Protein 8VX7 (pdb70)

Structure (mmCIF, N/CA/C/O backbone):
data_8VX7
#
_entry.id   8VX7
#
_cell.length_a   33.434
_cell.length_b   79.802
_cell.length_c   105.939
_cell.angle_alpha   90.00
_cell.angle_beta   90.00
_cell.angle_gamma   90.00
#
_symmetry.space_group_name_H-M   'P 21 21 21'
#
loop_
_entity.id
_entity.type
_entity.pdbx_description
1 polymer CID7
2 polymer MC1
3 water water
#
loop_
_atom_site.group_PDB
_atom_site.id
_atom_site.type_symbol
_atom_site.label_atom_id
_atom_site.label_alt_id
_atom_site.label_comp_id
_atom_site.label_asym_id
_atom_site.label_entity_id
_atom_site.label_seq_id
_atom_site.pdbx_PDB_ins_code
_atom_site.Cartn_x
_atom_site.Cartn_y
_atom_site.Cartn_z
_atom_site.occupancy
_atom_site.B_iso_or_equiv
_atom_site.auth_seq_id
_atom_site.auth_comp_id
_atom_site.auth_asym_id
_atom_site.auth_atom_id
_atom_site.pdbx_PDB_model_num
ATOM 1 N N . SER A 1 1 ? -1.276 0.766 -6.734 1.00 68.26 0 SER A N 1
ATOM 2 C CA . SER A 1 1 ? -1.977 1.409 -7.840 1.00 71.16 0 SER A CA 1
ATOM 3 C C . SER A 1 1 ? -3.164 0.564 -8.295 1.00 62.18 0 SER A C 1
ATOM 4 O O . SER A 1 1 ? -4.281 1.067 -8.412 1.00 64.15 0 SER A O 1
ATOM 6 N N . MET A 1 2 ? -2.915 -0.722 -8.562 1.00 58.52 1 MET A N 1
ATOM 7 C CA . MET A 1 2 ? -4.015 -1.642 -8.836 1.00 61.34 1 MET A CA 1
ATOM 8 C C . MET A 1 2 ? -4.928 -1.775 -7.624 1.00 67.59 1 MET A C 1
ATOM 9 O O . MET A 1 2 ? -6.138 -1.980 -7.773 1.00 61.95 1 MET A O 1
ATOM 14 N N . LEU A 1 3 ? -4.367 -1.649 -6.421 1.00 76.21 2 LEU A N 1
ATOM 15 C CA . LEU A 1 3 ? -5.172 -1.666 -5.207 1.00 69.06 2 LEU A CA 1
ATOM 16 C C . LEU A 1 3 ? -5.896 -0.341 -4.999 1.00 67.73 2 LEU A C 1
ATOM 17 O O . LEU A 1 3 ? -7.025 -0.321 -4.496 1.00 66.82 2 LEU A O 1
ATOM 22 N N . GLU A 1 4 ? -5.261 0.773 -5.374 1.00 63.07 3 GLU A N 1
ATOM 23 C CA . GLU A 1 4 ? -5.912 2.072 -5.248 1.00 64.07 3 GLU A CA 1
ATOM 24 C C . GLU A 1 4 ? -7.135 2.160 -6.151 1.00 59.31 3 GLU A C 1
ATOM 25 O O . GLU A 1 4 ? -8.140 2.786 -5.793 1.00 57.74 3 GLU A O 1
ATOM 27 N N . GLU A 1 5 ? -7.070 1.533 -7.327 1.00 58.85 4 GLU A N 1
ATOM 28 C CA . GLU A 1 5 ? -8.220 1.530 -8.225 1.00 62.22 4 GLU A CA 1
ATOM 29 C C . GLU A 1 5 ? -9.320 0.612 -7.707 1.00 56.67 4 GLU A C 1
ATOM 30 O O . GLU A 1 5 ? -10.509 0.933 -7.824 1.00 52.29 4 GLU A O 1
ATOM 36 N N . ILE A 1 6 ? -8.945 -0.537 -7.140 1.00 55.25 5 ILE A N 1
ATOM 37 C CA . ILE A 1 6 ? -9.932 -1.418 -6.523 1.00 53.40 5 ILE A CA 1
ATOM 38 C C . ILE A 1 6 ? -10.644 -0.697 -5.386 1.00 58.15 5 ILE A C 1
ATOM 39 O O . ILE A 1 6 ? -11.870 -0.789 -5.242 1.00 57.96 5 ILE A O 1
ATOM 44 N N . GLU A 1 7 ? -9.890 0.044 -4.568 1.00 58.48 6 GLU A N 1
ATOM 45 C CA . GLU A 1 7 ? -10.508 0.856 -3.527 1.00 55.11 6 GLU A CA 1
ATOM 46 C C . GLU A 1 7 ? -11.429 1.915 -4.119 1.00 55.06 6 GLU A C 1
ATOM 47 O O . GLU A 1 7 ? -12.460 2.243 -3.522 1.00 56.99 6 GLU A O 1
ATOM 49 N N . ARG A 1 8 ? -11.081 2.453 -5.290 1.00 55.16 7 ARG A N 1
ATOM 50 C CA . ARG A 1 8 ? -11.956 3.418 -5.948 1.00 56.89 7 ARG A CA 1
ATOM 51 C C . ARG A 1 8 ? -13.272 2.782 -6.376 1.00 57.57 7 ARG A C 1
ATOM 52 O O . ARG A 1 8 ? -14.281 3.482 -6.513 1.00 59.92 7 ARG A O 1
ATOM 54 N N . LEU A 1 9 ? -13.283 1.465 -6.589 1.00 56.71 8 LEU A N 1
ATOM 55 C CA . LEU A 1 9 ? -14.517 0.778 -6.956 1.00 59.08 8 LEU A CA 1
ATOM 56 C C . LEU A 1 9 ? -15.348 0.426 -5.728 1.00 64.96 8 LEU A C 1
ATOM 57 O O . LEU A 1 9 ? -16.582 0.487 -5.771 1.00 66.26 8 LEU A O 1
ATOM 62 N N . VAL A 1 10 ? -14.691 0.053 -4.629 1.00 65.40 9 VAL A N 1
ATOM 63 C CA . VAL A 1 10 ? -15.414 -0.279 -3.406 1.00 61.77 9 VAL A CA 1
ATOM 64 C C . VAL A 1 10 ? -16.064 0.964 -2.814 1.00 63.56 9 VAL A C 1
ATOM 65 O O . VAL A 1 10 ? -17.213 0.923 -2.356 1.00 67.74 9 VAL A O 1
ATOM 69 N N . LEU A 1 11 ? -15.345 2.087 -2.815 1.00 60.99 10 LEU A N 1
ATOM 70 C CA . LEU A 1 11 ? -15.886 3.312 -2.238 1.00 62.75 10 LEU A CA 1
ATOM 71 C C . LEU A 1 11 ? -17.086 3.815 -3.030 1.00 63.28 10 LEU A C 1
ATOM 72 O O . LEU A 1 11 ? -18.105 4.198 -2.445 1.00 62.55 10 LEU A O 1
ATOM 77 N N . SER A 1 12 ? -16.986 3.819 -4.361 1.00 66.88 11 SER A N 1
ATOM 78 C CA . SER A 1 12 ? -18.110 4.254 -5.181 1.00 71.20 11 SER A CA 1
ATOM 79 C C . SER A 1 12 ? -19.236 3.228 -5.181 1.00 77.45 11 SER A C 1
ATOM 80 O O . SER A 1 12 ? -20.411 3.600 -5.287 1.00 76.08 11 SER A O 1
ATOM 83 N N . GLY A 1 13 ? -18.903 1.942 -5.064 1.00 98.45 12 GLY A N 1
ATOM 84 C CA . GLY A 1 13 ? -19.937 0.920 -5.055 1.00 98.35 12 GLY A CA 1
ATOM 85 C C . GLY A 1 13 ? -20.752 0.925 -3.777 1.00 97.95 12 GLY A C 1
ATOM 86 O O . GLY A 1 13 ? -21.973 0.743 -3.807 1.00 98.81 12 GLY A O 1
ATOM 87 N N . LEU A 1 14 ? -20.092 1.131 -2.637 1.00 74.98 13 LEU A N 1
ATOM 88 C CA . LEU A 1 14 ? -20.782 1.207 -1.357 1.00 74.17 13 LEU A CA 1
ATOM 89 C C . LEU A 1 14 ? -21.531 2.519 -1.162 1.00 76.57 13 LEU A C 1
ATOM 90 O O . LEU A 1 14 ? -22.298 2.638 -0.201 1.00 78.76 13 LEU A O 1
ATOM 92 N N . LEU A 1 15 ? -21.332 3.497 -2.044 1.00 76.28 14 LEU A N 1
ATOM 93 C CA . LEU A 1 15 ? -21.998 4.791 -1.928 1.00 78.55 14 LEU A CA 1
ATOM 94 C C . LEU A 1 15 ? -23.312 4.806 -2.707 1.00 81.08 14 LEU A C 1
ATOM 95 O O . LEU A 1 15 ? -24.376 5.071 -2.140 1.00 79.74 14 LEU A O 1
ATOM 100 N N . THR A 1 16 ? -23.250 4.520 -4.006 1.00 88.73 15 THR A N 1
ATOM 101 C CA . THR A 1 16 ? -24.434 4.552 -4.855 1.00 89.98 15 THR A CA 1
ATOM 102 C C . THR A 1 16 ? -25.297 3.302 -4.727 1.00 88.89 15 THR A C 1
ATOM 103 O O . THR A 1 16 ? -26.318 3.204 -5.415 1.00 93.81 15 THR A O 1
ATOM 107 N N . GLY A 1 17 ? -24.923 2.357 -3.867 1.00 82.91 16 GLY A N 1
ATOM 108 C CA . GLY A 1 17 ? -25.674 1.124 -3.755 1.00 81.58 16 GLY A CA 1
ATOM 109 C C . GLY A 1 17 ? -25.612 0.243 -4.979 1.00 84.89 16 GLY A C 1
ATOM 110 O O . GLY A 1 17 ? -26.483 -0.612 -5.162 1.00 83.13 16 GLY A O 1
ATOM 111 N N . ASP A 1 18 ? -24.604 0.428 -5.828 1.00 88.84 17 ASP A N 1
ATOM 112 C CA . ASP A 1 18 ? -24.463 -0.343 -7.061 1.00 81.67 17 ASP A CA 1
ATOM 113 C C . ASP A 1 18 ? -24.011 -1.755 -6.715 1.00 77.41 17 ASP A C 1
ATOM 114 O O . ASP A 1 18 ? -22.840 -1.990 -6.413 1.00 76.49 17 ASP A O 1
ATOM 119 N N . LYS A 1 19 ? -24.947 -2.706 -6.762 1.00 81.43 18 LYS A N 1
ATOM 120 C CA . LYS A 1 19 ? -24.612 -4.097 -6.479 1.00 80.69 18 LYS A CA 1
ATOM 121 C C . LYS A 1 19 ? -23.656 -4.683 -7.509 1.00 83.48 18 LYS A C 1
ATOM 122 O O . LYS A 1 19 ? -22.938 -5.638 -7.197 1.00 80.62 18 LYS A O 1
ATOM 124 N N . GLU A 1 20 ? -23.630 -4.135 -8.726 1.00 104.98 19 GLU A N 1
ATOM 125 C CA . GLU A 1 20 ? -22.698 -4.617 -9.738 1.00 103.96 19 GLU A CA 1
ATOM 126 C C . GLU A 1 20 ? -21.277 -4.132 -9.482 1.00 103.00 19 GLU A C 1
ATOM 127 O O . G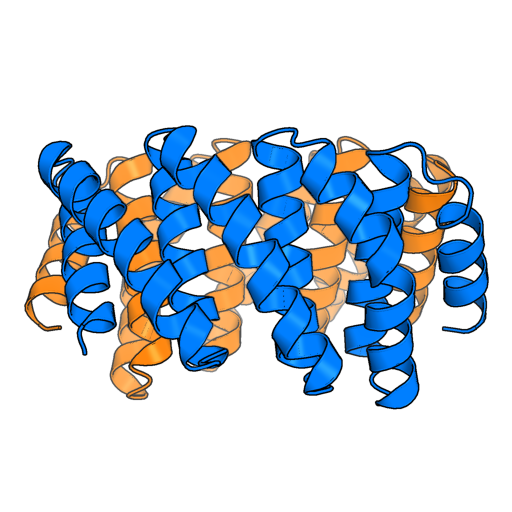LU A 1 20 ? -20.319 -4.853 -9.782 1.00 102.72 19 GLU A O 1
ATOM 129 N N . LEU A 1 21 ? -21.120 -2.924 -8.933 1.00 90.70 20 LEU A N 1
ATOM 130 C CA . LEU A 1 21 ? -19.784 -2.418 -8.632 1.00 85.26 20 LEU A CA 1
ATOM 131 C C . LEU A 1 21 ? -19.112 -3.245 -7.543 1.00 82.12 20 LEU A C 1
ATOM 132 O O . LEU A 1 21 ? -17.904 -3.503 -7.608 1.00 80.43 20 LEU A O 1
ATOM 137 N N . LEU A 1 22 ? -19.877 -3.668 -6.534 1.00 75.30 21 LEU A N 1
ATOM 138 C CA . LEU A 1 22 ? -19.308 -4.485 -5.469 1.00 69.62 21 LEU A CA 1
ATOM 139 C C . LEU A 1 22 ? -19.004 -5.898 -5.947 1.00 67.31 21 LEU A C 1
ATOM 140 O O . LEU A 1 22 ? -18.063 -6.528 -5.452 1.00 62.40 21 LEU A O 1
ATOM 145 N N . LYS A 1 23 ? -19.787 -6.413 -6.897 1.00 66.12 22 LYS A N 1
ATOM 146 C CA . LYS A 1 23 ? -19.502 -7.734 -7.446 1.00 63.56 22 LYS A CA 1
ATOM 147 C C . LYS A 1 23 ? -18.210 -7.725 -8.253 1.00 64.08 22 LYS A C 1
ATOM 148 O O . LYS A 1 23 ? -17.417 -8.671 -8.179 1.00 64.40 22 LYS A O 1
ATOM 150 N N . LYS A 1 24 ? -17.978 -6.660 -9.024 1.00 61.78 23 LYS A N 1
ATOM 151 C CA . LYS A 1 24 ? -16.745 -6.565 -9.798 1.00 64.56 23 LYS A CA 1
ATOM 152 C C . LYS A 1 24 ? -15.550 -6.274 -8.899 1.00 57.84 23 LYS A C 1
ATOM 153 O O . LYS A 1 24 ? -14.461 -6.821 -9.108 1.00 50.52 23 LYS A O 1
ATOM 155 N N . ALA A 1 25 ? -15.734 -5.418 -7.891 1.00 57.90 24 ALA A N 1
ATOM 156 C CA . ALA A 1 25 ? -14.635 -5.092 -6.990 1.00 54.89 24 ALA A CA 1
ATOM 157 C C . ALA A 1 25 ? -14.216 -6.302 -6.164 1.00 57.38 24 ALA A C 1
ATOM 158 O O . ALA A 1 25 ? -13.018 -6.536 -5.963 1.00 55.82 24 ALA A O 1
ATOM 160 N N . SER A 1 26 ? -15.185 -7.083 -5.682 1.00 57.22 25 SER A N 1
ATOM 161 C CA . SER A 1 26 ? -14.858 -8.260 -4.882 1.00 55.19 25 SER A CA 1
ATOM 162 C C . SER A 1 26 ? -14.151 -9.319 -5.719 1.00 54.35 25 SER A C 1
ATOM 163 O O . SER A 1 26 ? -13.241 -9.999 -5.230 1.00 52.88 25 SER A O 1
ATOM 165 N N . GLU A 1 27 ? -14.557 -9.477 -6.982 1.00 58.78 26 GLU A N 1
ATOM 166 C CA . GLU A 1 27 ? -13.888 -10.434 -7.857 1.00 57.83 26 GLU A CA 1
ATOM 167 C C . GLU A 1 27 ? -12.454 -10.006 -8.146 1.00 54.04 26 GLU A C 1
ATOM 168 O O . GLU A 1 27 ? -11.535 -10.833 -8.118 1.00 56.37 26 GLU A O 1
ATOM 170 N N . LEU A 1 28 ? -12.242 -8.717 -8.422 1.00 49.84 27 LEU A N 1
ATOM 171 C CA . LEU A 1 28 ? -10.887 -8.222 -8.643 1.00 54.47 27 LEU A CA 1
ATOM 172 C C . LEU A 1 28 ? -10.068 -8.267 -7.359 1.00 60.17 27 LEU A C 1
ATOM 173 O O . LEU A 1 28 ? -8.866 -8.553 -7.393 1.00 58.35 27 LEU A O 1
ATOM 175 N N . LEU A 1 29 ? -10.703 -7.988 -6.217 1.00 59.30 28 LEU A N 1
ATOM 176 C CA . LEU A 1 29 ? -9.991 -8.036 -4.945 1.00 52.08 28 LEU A CA 1
ATOM 177 C C . LEU A 1 29 ? -9.609 -9.461 -4.568 1.00 52.82 28 LEU A C 1
ATOM 178 O O . LEU A 1 29 ? -8.562 -9.675 -3.945 1.00 53.44 28 LEU A O 1
ATOM 183 N N . LYS A 1 30 ? -10.439 -10.442 -4.927 1.00 51.60 29 LYS A N 1
ATOM 184 C CA . LYS A 1 30 ? -10.082 -11.834 -4.674 1.00 57.49 29 LYS A CA 1
ATOM 185 C C . LYS A 1 30 ? -8.885 -12.254 -5.517 1.00 63.88 29 LYS A C 1
ATOM 186 O O . LYS A 1 30 ? -8.018 -13.000 -5.048 1.00 68.00 29 LYS A O 1
ATOM 188 N N . GLU A 1 31 ? -8.818 -11.781 -6.764 1.00 63.22 30 GLU A N 1
ATOM 189 C CA . GLU A 1 31 ? -7.678 -12.106 -7.615 1.00 68.33 30 GLU A CA 1
ATOM 190 C C . GLU A 1 31 ? -6.440 -11.322 -7.198 1.00 66.78 30 GLU A C 1
ATOM 191 O O . GLU A 1 31 ? -5.327 -11.861 -7.198 1.00 74.09 30 GLU A O 1
ATOM 193 N N . GLU A 1 32 ? -6.615 -10.048 -6.837 1.00 57.58 31 GLU A N 1
ATOM 194 C CA . GLU A 1 32 ? -5.479 -9.231 -6.425 1.00 62.31 31 GLU A CA 1
ATOM 195 C C . GLU A 1 32 ? -4.852 -9.754 -5.139 1.00 64.89 31 GLU A C 1
ATOM 196 O O . GLU A 1 32 ? -3.642 -9.606 -4.932 1.00 65.89 31 GLU A O 1
ATOM 202 N N . MET A 1 33 ? -5.650 -10.385 -4.276 1.00 67.87 32 MET A N 1
ATOM 203 C CA . MET A 1 33 ? -5.113 -10.938 -3.038 1.00 60.32 32 MET A CA 1
ATOM 204 C C . MET A 1 33 ? -4.111 -12.050 -3.318 1.00 62.25 32 MET A C 1
ATOM 205 O O . MET A 1 33 ? -3.064 -12.132 -2.665 1.00 66.00 32 MET A O 1
ATOM 210 N N . GLU A 1 34 ? -4.415 -12.921 -4.283 1.00 64.38 33 GLU A N 1
ATOM 211 C CA . GLU A 1 34 ? -3.482 -13.980 -4.644 1.00 66.41 33 GLU A CA 1
ATOM 212 C C . GLU A 1 34 ? -2.228 -13.436 -5.315 1.00 71.68 33 GLU A C 1
ATOM 213 O O . GLU A 1 34 ? -1.216 -14.143 -5.380 1.00 73.86 33 GLU A O 1
ATOM 215 N N . LYS A 1 35 ? -2.270 -12.198 -5.811 1.00 67.47 34 LYS A N 1
ATOM 216 C CA . LYS A 1 35 ? -1.093 -11.595 -6.427 1.00 72.29 34 LYS A CA 1
ATOM 217 C C . LYS A 1 35 ? -0.090 -11.144 -5.372 1.00 72.39 34 LYS A C 1
ATOM 218 O O . LYS A 1 35 ? 1.066 -11.581 -5.372 1.00 74.43 34 LYS A O 1
ATOM 220 N N . LEU A 1 36 ? -0.517 -10.270 -4.456 1.00 68.04 35 LEU A N 1
ATOM 221 C CA . LEU A 1 36 ? 0.382 -9.784 -3.416 1.00 73.80 35 LEU A CA 1
ATOM 222 C C . LEU A 1 36 ? 0.795 -10.871 -2.434 1.00 78.44 35 LEU A C 1
ATOM 223 O O . LEU A 1 36 ? 1.707 -10.640 -1.632 1.00 72.83 35 LEU A O 1
ATOM 228 N N . LEU A 1 37 ? 0.146 -12.036 -2.466 1.00 93.34 36 LEU A N 1
ATOM 229 C CA . LEU A 1 37 ? 0.576 -13.137 -1.613 1.00 94.96 36 LEU A CA 1
ATOM 230 C C . LEU A 1 37 ? 1.913 -13.700 -2.078 1.00 95.08 36 LEU A C 1
ATOM 231 O O . LEU A 1 37 ? 2.758 -14.070 -1.255 1.00 94.15 36 LEU A O 1
ATOM 233 N N . GLU A 1 38 ? 2.126 -13.766 -3.393 1.00 79.57 37 GLU A N 1
ATOM 234 C CA . GLU A 1 38 ? 3.390 -14.254 -3.927 1.00 76.45 37 GLU A CA 1
ATOM 235 C C . GLU A 1 38 ? 4.500 -13.216 -3.845 1.00 75.00 37 GLU A C 1
ATOM 236 O O . GLU A 1 38 ? 5.677 -13.580 -3.949 1.00 80.20 37 GLU A O 1
ATOM 238 N N . GLU A 1 39 ? 4.158 -11.941 -3.667 1.00 68.99 38 GLU A N 1
ATOM 239 C CA . GLU A 1 39 ? 5.152 -10.884 -3.534 1.00 69.26 38 GLU A CA 1
ATOM 240 C C . GLU A 1 39 ? 5.528 -10.596 -2.087 1.00 68.78 38 GLU A C 1
ATOM 241 O O . GLU A 1 39 ? 6.532 -9.915 -1.850 1.00 68.02 38 GLU A O 1
ATOM 247 N N . GLY A 1 40 ? 4.755 -11.086 -1.122 1.00 72.90 39 GLY A N 1
ATOM 248 C CA . GLY A 1 40 ? 5.054 -10.818 0.269 1.00 67.49 39 GLY A CA 1
ATOM 249 C C . GLY A 1 40 ? 4.777 -9.402 0.715 1.00 65.88 39 GLY A C 1
ATOM 250 O O . GLY A 1 40 ? 5.379 -8.941 1.689 1.00 58.57 39 GLY A O 1
ATOM 251 N N . ASP A 1 41 ? 3.884 -8.695 0.026 1.00 64.41 40 ASP A N 1
ATOM 252 C CA . ASP A 1 41 ? 3.542 -7.319 0.378 1.00 63.18 40 ASP A CA 1
ATOM 253 C C . ASP A 1 41 ? 2.572 -7.353 1.551 1.00 61.89 40 ASP A C 1
ATOM 254 O O . ASP A 1 41 ? 1.373 -7.583 1.378 1.00 60.16 40 ASP A O 1
ATOM 259 N N . LEU A 1 42 ? 3.093 -7.120 2.755 1.00 63.10 41 LEU A N 1
ATOM 260 C CA . LEU A 1 42 ? 2.260 -7.178 3.950 1.00 59.44 41 LEU A CA 1
ATOM 261 C C . LEU A 1 42 ? 1.459 -5.897 4.144 1.00 62.43 41 LEU A C 1
ATOM 262 O O . LEU A 1 42 ? 0.296 -5.949 4.557 1.00 63.20 41 LEU A O 1
ATOM 267 N N . ASP A 1 43 ? 2.062 -4.743 3.850 1.00 64.58 42 ASP A N 1
ATOM 268 C CA . ASP A 1 43 ? 1.391 -3.470 4.095 1.00 65.49 42 ASP A CA 1
ATOM 269 C C . ASP A 1 43 ? 0.164 -3.310 3.205 1.00 69.38 42 ASP A C 1
ATOM 270 O O . ASP A 1 43 ? -0.906 -2.902 3.673 1.00 69.44 42 ASP A O 1
ATOM 275 N N . ALA A 1 44 ? 0.299 -3.625 1.915 1.00 68.96 43 ALA A N 1
ATOM 276 C CA . ALA A 1 44 ? -0.840 -3.512 1.011 1.00 63.61 43 ALA A CA 1
ATOM 277 C C . ALA A 1 44 ? -1.857 -4.620 1.250 1.00 59.86 43 ALA A C 1
ATOM 278 O O . ALA A 1 44 ? -3.046 -4.440 0.963 1.00 61.89 43 ALA A O 1
ATOM 280 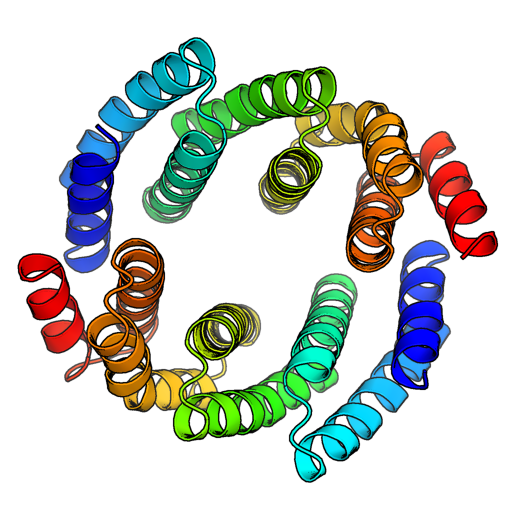N N . LEU A 1 45 ? -1.415 -5.766 1.771 1.00 53.81 44 LEU A N 1
ATOM 281 C CA . LEU A 1 45 ? -2.353 -6.834 2.097 1.00 49.75 44 LEU A CA 1
ATOM 282 C C . LEU A 1 45 ?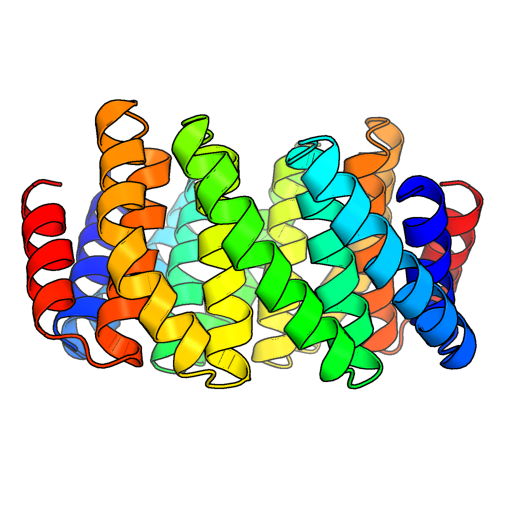 -3.224 -6.465 3.290 1.00 54.27 44 LEU A C 1
ATOM 283 O O . LEU A 1 45 ? -4.343 -6.975 3.419 1.00 51.03 44 LEU A O 1
ATOM 288 N N . LYS A 1 46 ? -2.732 -5.589 4.171 1.00 54.41 45 LYS A N 1
ATOM 289 C CA . LYS A 1 46 ? -3.557 -5.113 5.276 1.00 51.46 45 LYS A CA 1
ATOM 290 C C . LYS A 1 46 ? -4.696 -4.231 4.783 1.00 47.46 45 LYS A C 1
ATOM 291 O O . LYS A 1 46 ? -5.777 -4.223 5.383 1.00 41.89 45 LYS A O 1
ATOM 294 N N . LYS A 1 47 ? -4.477 -3.485 3.698 1.00 45.87 46 LYS A N 1
ATOM 295 C CA . LYS A 1 47 ? -5.542 -2.668 3.129 1.00 52.00 46 LYS A CA 1
ATOM 296 C C . LYS A 1 47 ? -6.508 -3.508 2.301 1.00 49.80 46 LYS A C 1
ATOM 297 O O . LYS A 1 47 ? -7.722 -3.279 2.339 1.00 49.41 46 LYS A O 1
ATOM 303 N N . ALA A 1 48 ? -5.988 -4.485 1.553 1.00 42.61 47 ALA A N 1
ATOM 304 C CA . ALA A 1 48 ? -6.849 -5.343 0.746 1.00 38.74 47 ALA A CA 1
ATOM 305 C C . ALA A 1 48 ? -7.805 -6.142 1.623 1.00 41.18 47 ALA A C 1
ATOM 306 O O . ALA A 1 48 ? -9.010 -6.203 1.354 1.00 40.86 47 ALA A O 1
ATOM 308 N N . LEU A 1 49 ? -7.282 -6.767 2.681 1.00 41.64 48 LEU A N 1
ATOM 309 C CA . LEU A 1 49 ? -8.142 -7.521 3.586 1.00 39.52 48 LEU A CA 1
ATOM 310 C C . LEU A 1 49 ? -9.106 -6.607 4.330 1.00 39.60 48 LEU A C 1
ATOM 311 O O . LEU A 1 49 ? -10.222 -7.022 4.661 1.00 35.60 48 LEU A O 1
ATOM 316 N N . GLN A 1 50 ? -8.698 -5.363 4.590 1.00 39.11 49 GLN A N 1
ATOM 317 C CA . GLN A 1 50 ? -9.610 -4.393 5.186 1.00 42.28 49 GLN A CA 1
ATOM 318 C C . GLN A 1 50 ? -10.765 -4.075 4.246 1.00 41.78 49 GLN A C 1
ATOM 319 O O . GLN A 1 50 ? -11.917 -3.958 4.681 1.00 42.27 49 GLN A O 1
ATOM 323 N N . LEU A 1 51 ? -10.479 -3.942 2.949 1.00 41.65 50 LEU A N 1
ATOM 324 C CA . LEU A 1 51 ? -11.539 -3.663 1.985 1.00 42.45 50 LEU A CA 1
ATOM 325 C C . LEU A 1 51 ? -12.430 -4.882 1.775 1.00 41.92 50 LEU A C 1
ATOM 326 O O . LEU A 1 51 ? -13.651 -4.746 1.630 1.00 45.03 50 LEU A O 1
ATOM 331 N N . ALA A 1 52 ? -11.839 -6.079 1.757 1.00 35.94 51 ALA A N 1
ATOM 332 C CA . ALA A 1 52 ? -12.628 -7.294 1.572 1.00 38.90 51 ALA A CA 1
ATOM 333 C C . ALA A 1 52 ? -13.617 -7.484 2.713 1.00 44.21 51 ALA A C 1
ATOM 334 O O . ALA A 1 52 ? -14.786 -7.820 2.490 1.00 41.09 51 ALA A O 1
ATOM 336 N N . VAL A 1 53 ? -13.160 -7.276 3.950 1.00 45.68 52 VAL A N 1
ATOM 337 C CA . VAL A 1 53 ? -14.041 -7.423 5.104 1.00 44.31 52 VAL A CA 1
ATOM 338 C C . VAL A 1 53 ? -15.137 -6.365 5.073 1.00 48.46 52 VAL A C 1
ATOM 339 O O . VAL A 1 53 ? -16.299 -6.645 5.395 1.00 48.81 52 VAL A O 1
ATOM 343 N N . ASN A 1 54 ? -14.793 -5.141 4.664 1.00 48.05 53 ASN A N 1
ATOM 344 C CA . ASN A 1 54 ? -15.785 -4.075 4.594 1.00 48.40 53 ASN A CA 1
ATOM 345 C C . ASN A 1 54 ? -16.879 -4.384 3.580 1.00 50.61 53 ASN A C 1
ATOM 346 O O . ASN A 1 54 ? -18.034 -3.994 3.780 1.00 52.73 53 ASN A O 1
ATOM 351 N N . VAL A 1 55 ? -16.543 -5.082 2.493 1.00 51.49 54 VAL A N 1
ATOM 352 C CA . VAL A 1 55 ? -17.558 -5.427 1.501 1.00 53.86 54 VAL A CA 1
ATOM 353 C C . VAL A 1 55 ? -18.459 -6.535 2.034 1.00 55.23 54 VAL A C 1
ATOM 354 O O . VAL A 1 55 ? -19.690 -6.446 1.963 1.00 60.28 54 VAL A O 1
ATOM 358 N N . ALA A 1 56 ? -17.856 -7.590 2.591 1.00 54.79 55 ALA A N 1
ATOM 359 C CA . ALA A 1 56 ? -18.639 -8.712 3.102 1.00 61.43 55 ALA A CA 1
ATOM 360 C C . ALA A 1 56 ? -19.479 -8.315 4.309 1.00 58.91 55 ALA A C 1
ATOM 361 O O . ALA A 1 56 ? -20.512 -8.940 4.575 1.00 51.85 55 ALA A O 1
ATOM 363 N N . ASP A 1 57 ? -19.058 -7.287 5.047 1.00 57.07 56 ASP A N 1
ATOM 364 C CA . ASP A 1 57 ? -19.835 -6.838 6.196 1.00 56.47 56 ASP A CA 1
ATOM 365 C C . ASP A 1 57 ? -21.142 -6.182 5.766 1.00 66.24 56 ASP A C 1
ATOM 366 O O . ASP A 1 57 ? -22.123 -6.206 6.518 1.00 64.72 56 ASP A O 1
ATOM 371 N N . HIS A 1 58 ? -21.182 -5.611 4.563 1.00 79.75 57 HIS A N 1
ATOM 372 C CA . HIS A 1 58 ? -22.350 -4.868 4.106 1.00 80.79 57 HIS A CA 1
ATOM 373 C C . HIS A 1 58 ? -23.309 -5.738 3.298 1.00 81.47 57 HIS A C 1
ATOM 374 O O . HIS A 1 58 ? -24.516 -5.744 3.563 1.00 88.85 57 HIS A O 1
ATOM 381 N N . ASN A 1 59 ? -22.796 -6.477 2.317 1.00 67.65 58 ASN A N 1
ATOM 382 C CA . ASN A 1 59 ? -23.634 -7.300 1.455 1.00 69.82 58 ASN A CA 1
ATOM 383 C C . ASN A 1 59 ? -23.683 -8.767 1.870 1.00 64.18 58 ASN A C 1
ATOM 384 O O . ASN A 1 59 ? -24.401 -9.549 1.239 1.00 68.45 58 ASN A O 1
ATOM 389 N N . GLY A 1 60 ? -22.948 -9.157 2.908 1.00 62.01 59 GLY A N 1
ATOM 390 C CA . GLY A 1 60 ? -22.999 -10.526 3.389 1.00 61.02 59 GLY A CA 1
ATOM 391 C C . GLY A 1 60 ? -22.403 -11.554 2.455 1.00 68.76 59 GLY A C 1
ATOM 392 O O . GLY A 1 60 ? -22.864 -12.699 2.433 1.00 72.40 59 GLY A O 1
ATOM 393 N N . ASP A 1 61 ? -21.382 -11.183 1.686 1.00 70.18 60 ASP A N 1
ATOM 394 C CA . ASP A 1 61 ? -20.763 -12.089 0.719 1.00 72.19 60 ASP A CA 1
ATOM 395 C C . ASP A 1 61 ? -20.001 -13.176 1.465 1.00 67.31 60 ASP A C 1
ATOM 396 O O . ASP A 1 61 ? -18.880 -12.958 1.929 1.00 68.00 60 ASP A O 1
ATOM 401 N N . LYS A 1 62 ? -20.606 -14.361 1.579 1.00 70.06 61 LYS A N 1
ATOM 402 C CA . LYS A 1 62 ? -19.926 -15.472 2.236 1.00 73.49 61 LYS A CA 1
ATOM 403 C C . LYS A 1 62 ? -18.778 -16.007 1.389 1.00 79.76 61 LYS A C 1
ATOM 404 O O . LYS A 1 62 ? -17.820 -16.571 1.931 1.00 77.17 61 LYS A O 1
ATOM 406 N N . GLU A 1 63 ? -18.852 -15.837 0.066 1.00 97.40 62 GLU A N 1
ATOM 407 C CA . GLU A 1 63 ? -17.776 -16.302 -0.806 1.00 98.54 62 GLU A CA 1
ATOM 408 C C . GLU A 1 63 ? -16.521 -15.455 -0.632 1.00 98.51 62 GLU A C 1
ATOM 409 O O . GLU A 1 63 ? -15.421 -15.987 -0.438 1.00 99.70 62 GLU A O 1
ATOM 411 N N . LEU A 1 64 ? -16.665 -14.129 -0.708 1.00 75.91 63 LEU A N 1
ATOM 412 C CA . LEU A 1 64 ? -15.529 -13.248 -0.462 1.00 63.21 63 LEU A CA 1
ATOM 413 C C . LEU A 1 64 ? -15.050 -13.349 0.980 1.00 66.64 63 LEU A C 1
ATOM 414 O O . LEU A 1 64 ? -13.854 -13.196 1.252 1.00 59.52 63 LEU A O 1
ATOM 419 N N . LEU A 1 65 ? -15.967 -13.610 1.914 1.00 69.98 64 LEU A N 1
ATOM 420 C CA . LEU A 1 65 ? -15.582 -13.765 3.312 1.00 63.68 64 LEU A CA 1
ATOM 421 C C . LEU A 1 65 ? -14.738 -15.016 3.517 1.00 56.05 64 LEU A C 1
ATOM 422 O O . LEU A 1 65 ? -13.742 -14.987 4.249 1.00 51.43 64 LEU A O 1
ATOM 427 N N . ALA A 1 66 ? -15.121 -16.125 2.879 1.00 61.82 65 ALA A N 1
ATOM 428 C CA . ALA A 1 66 ? -14.353 -17.358 3.016 1.00 59.24 65 ALA A CA 1
ATOM 429 C C . ALA A 1 66 ? -12.993 -17.240 2.343 1.00 63.16 65 ALA A C 1
ATOM 430 O O . ALA A 1 66 ? -11.998 -17.780 2.841 1.00 55.10 65 ALA A O 1
ATOM 432 N N . HIS A 1 67 ? -12.930 -16.539 1.207 1.00 64.42 66 HIS A N 1
ATOM 433 C CA . HIS A 1 67 ? -11.648 -16.325 0.544 1.00 63.82 66 HIS A CA 1
ATOM 434 C C . HIS A 1 67 ? -10.721 -15.479 1.407 1.00 60.65 66 HIS A C 1
ATOM 435 O O . HIS A 1 67 ? -9.504 -15.699 1.427 1.00 65.71 66 HIS A O 1
ATOM 437 N N . ALA A 1 68 ? -11.280 -14.506 2.132 1.00 55.20 67 ALA A N 1
ATOM 438 C CA . ALA A 1 68 ? -10.467 -13.694 3.030 1.00 48.90 67 ALA A CA 1
ATOM 439 C C . ALA A 1 68 ? -9.893 -14.524 4.169 1.00 49.81 67 ALA A C 1
ATOM 440 O O . ALA A 1 68 ? -8.778 -14.257 4.630 1.00 49.88 67 ALA A O 1
ATOM 442 N N . ALA A 1 69 ? -10.633 -15.536 4.631 1.00 46.60 68 ALA A N 1
ATOM 443 C CA . ALA A 1 69 ? -10.130 -16.397 5.695 1.00 46.68 68 ALA A CA 1
ATOM 444 C C . ALA A 1 69 ? -8.951 -17.240 5.229 1.00 51.74 68 ALA A C 1
ATOM 445 O O . ALA A 1 69 ? -8.104 -17.623 6.044 1.00 52.33 68 ALA A O 1
ATOM 447 N N . GLU A 1 70 ? -8.876 -17.539 3.932 1.00 52.33 69 GLU A N 1
ATOM 448 C CA . GLU A 1 70 ? -7.765 -18.333 3.420 1.00 45.02 69 GLU A CA 1
ATOM 449 C C . GLU A 1 70 ? -6.514 -17.485 3.223 1.00 49.12 69 GLU A C 1
ATOM 450 O O . GLU A 1 70 ? -5.406 -17.929 3.546 1.00 46.84 69 GLU A O 1
ATOM 452 N N . VAL A 1 71 ? -6.667 -16.267 2.699 1.00 46.06 70 VAL A N 1
ATOM 453 C CA . VAL A 1 71 ? -5.500 -15.420 2.476 1.00 47.61 70 VAL A CA 1
ATOM 454 C C . VAL A 1 71 ? -4.995 -14.827 3.786 1.00 46.77 70 VAL A C 1
ATOM 455 O O . VAL A 1 71 ? -3.799 -14.542 3.917 1.00 47.08 70 VAL A O 1
ATOM 459 N N . ILE A 1 72 ? -5.876 -14.633 4.771 1.00 47.43 71 ILE A N 1
ATOM 460 C CA . ILE A 1 72 ? -5.419 -14.135 6.063 1.00 45.60 71 ILE A CA 1
ATOM 461 C C . ILE A 1 72 ? -4.605 -15.204 6.778 1.00 48.28 71 ILE A C 1
ATOM 462 O O . ILE A 1 72 ? -3.744 -14.890 7.610 1.00 49.01 71 ILE A O 1
ATOM 467 N N . LYS A 1 73 ? -4.853 -16.479 6.466 1.00 51.63 72 LYS A N 1
ATOM 468 C CA . LYS A 1 73 ? -4.015 -17.544 7.003 1.00 55.43 72 LYS A CA 1
ATOM 469 C C . LYS A 1 73 ? -2.612 -17.480 6.414 1.00 55.92 72 LYS A C 1
ATOM 470 O O . LYS A 1 73 ? -1.623 -17.683 7.128 1.00 59.74 72 LYS A O 1
ATOM 473 N N . ARG A 1 74 ? -2.507 -17.186 5.116 1.00 49.98 73 ARG A N 1
ATOM 474 C CA . ARG A 1 74 ? -1.202 -17.072 4.478 1.00 51.38 73 ARG A CA 1
ATOM 475 C C . ARG A 1 74 ? -0.535 -15.734 4.773 1.00 50.74 73 ARG A C 1
ATOM 476 O O . ARG A 1 74 ? 0.694 -15.673 4.887 1.00 52.56 73 ARG A O 1
ATOM 484 N N . ALA A 1 75 ? -1.319 -14.660 4.896 1.00 46.22 74 ALA A N 1
ATOM 485 C CA . ALA A 1 75 ? -0.740 -13.355 5.201 1.00 46.69 74 ALA A CA 1
ATOM 486 C C . ALA A 1 75 ? -0.201 -13.310 6.624 1.00 51.07 74 ALA A C 1
ATOM 487 O O . ALA A 1 75 ? 0.854 -12.715 6.876 1.00 53.88 74 ALA A O 1
ATOM 489 N N . LEU A 1 76 ? -0.914 -13.927 7.570 1.00 51.86 75 LEU A N 1
ATOM 490 C CA . LEU A 1 76 ? -0.402 -14.034 8.932 1.00 51.62 75 LEU A CA 1
ATOM 491 C C . LEU A 1 76 ? 0.856 -14.890 8.988 1.00 54.59 75 LEU A C 1
ATOM 492 O O . LEU A 1 76 ? 1.719 -14.666 9.845 1.00 53.62 75 LEU A O 1
ATOM 497 N N . ASP A 1 77 ? 0.974 -15.869 8.089 1.00 57.63 76 ASP A N 1
ATOM 498 C CA . ASP A 1 77 ? 2.165 -16.711 8.057 1.00 51.17 76 ASP A CA 1
ATOM 499 C C . ASP A 1 77 ? 3.402 -15.897 7.704 1.00 60.64 76 ASP A C 1
ATOM 500 O O . ASP A 1 77 ? 4.467 -16.077 8.306 1.00 62.69 76 ASP A O 1
ATOM 505 N N . LEU A 1 78 ? 3.277 -14.988 6.733 1.00 59.23 77 LEU A N 1
ATOM 506 C CA . LEU A 1 78 ? 4.417 -14.181 6.312 1.00 58.84 77 LEU A CA 1
ATOM 507 C C . LEU A 1 78 ? 4.845 -13.199 7.393 1.00 60.22 77 LEU A C 1
ATOM 508 O O . LEU A 1 78 ? 6.037 -12.895 7.516 1.00 65.95 77 LEU A O 1
ATOM 513 N N . ALA A 1 79 ? 3.893 -12.689 8.176 1.00 59.69 78 ALA A N 1
ATOM 514 C CA . ALA A 1 79 ? 4.236 -11.750 9.237 1.00 63.40 78 ALA A CA 1
ATOM 515 C C . ALA A 1 79 ? 5.031 -12.422 10.349 1.00 61.93 78 ALA A C 1
ATOM 516 O O . ALA A 1 79 ? 5.899 -11.787 10.958 1.00 52.00 78 ALA A O 1
ATOM 518 N N . LEU A 1 80 ? 4.760 -13.701 10.617 1.00 64.05 79 LEU A N 1
ATOM 519 C CA . LEU A 1 80 ? 5.431 -14.383 11.719 1.00 66.14 79 LEU A CA 1
ATOM 520 C C . LEU A 1 80 ? 6.889 -14.680 11.388 1.00 68.41 79 LEU A C 1
ATOM 521 O O . LEU A 1 80 ? 7.770 -14.506 12.239 1.00 68.56 79 LEU A O 1
ATOM 526 N N . GLU A 1 81 ? 7.169 -15.131 10.162 1.00 78.70 80 GLU A N 1
ATOM 527 C CA . GLU A 1 81 ? 8.556 -15.351 9.765 1.00 78.70 80 GLU A CA 1
ATOM 528 C C . GLU A 1 81 ? 9.307 -14.041 9.568 1.00 75.57 80 GLU A C 1
ATOM 529 O O . GLU A 1 81 ? 10.540 -14.031 9.645 1.00 76.23 80 GLU A O 1
ATOM 535 N N . ALA A 1 82 ? 8.596 -12.945 9.317 1.00 64.63 81 ALA A N 1
ATOM 536 C CA . ALA A 1 82 ? 9.203 -11.627 9.212 1.00 57.06 81 ALA A CA 1
ATOM 537 C C . ALA A 1 82 ? 9.327 -10.928 10.559 1.00 53.50 81 ALA A C 1
ATOM 538 O O . ALA A 1 82 ? 9.873 -9.822 10.617 1.00 53.26 81 ALA A O 1
ATOM 540 N N . LYS A 1 83 ? 8.827 -11.546 11.632 1.00 57.27 82 LYS A N 1
ATOM 541 C CA . LYS A 1 83 ? 8.908 -10.999 12.987 1.00 55.57 82 LYS A CA 1
ATOM 542 C C . LYS A 1 83 ? 8.295 -9.603 13.076 1.00 57.10 82 LYS A C 1
ATOM 543 O O . LYS A 1 83 ? 8.747 -8.763 13.859 1.00 63.17 82 LYS A O 1
ATOM 548 N N . ASP A 1 84 ? 7.265 -9.346 12.272 1.00 50.06 83 ASP A N 1
ATOM 549 C CA . ASP A 1 84 ? 6.569 -8.061 12.265 1.00 51.81 83 ASP A CA 1
ATOM 550 C C . ASP A 1 84 ? 5.467 -8.118 13.315 1.00 56.94 83 ASP A C 1
ATOM 551 O O . ASP A 1 84 ? 4.398 -8.685 13.081 1.00 55.64 83 ASP A O 1
ATOM 556 N N . LEU A 1 85 ? 5.726 -7.520 14.480 1.00 54.41 84 LEU A N 1
ATOM 557 C CA . LEU A 1 85 ? 4.763 -7.584 15.574 1.00 55.13 84 LEU A CA 1
ATOM 558 C C . LEU A 1 85 ? 3.490 -6.817 15.238 1.00 60.93 84 LEU A C 1
ATOM 559 O O . LEU A 1 85 ? 2.379 -7.307 15.472 1.00 56.25 84 LEU A O 1
ATOM 564 N N . GLN A 1 86 ? 3.631 -5.612 14.684 1.00 65.97 85 GLN A N 1
ATOM 565 C CA . GLN A 1 86 ? 2.459 -4.780 14.432 1.00 68.15 85 GLN A CA 1
ATOM 566 C C . GLN A 1 86 ? 1.582 -5.365 13.331 1.00 67.42 85 GLN A C 1
ATOM 567 O O . GLN A 1 86 ? 0.350 -5.312 13.420 1.00 68.30 85 GLN A O 1
ATOM 573 N N . SER A 1 87 ? 2.193 -5.931 12.287 1.00 58.50 86 SER A N 1
ATOM 574 C CA . SER A 1 87 ? 1.403 -6.550 11.226 1.00 52.03 86 SER A CA 1
ATOM 575 C C . SER A 1 87 ? 0.760 -7.846 11.702 1.00 49.21 86 SER A C 1
ATOM 576 O O . SER A 1 87 ? -0.408 -8.114 11.398 1.00 46.74 86 SER A O 1
ATOM 579 N N . ALA A 1 88 ? 1.506 -8.663 12.452 1.00 49.75 87 ALA A N 1
ATOM 580 C CA . ALA A 1 88 ? 0.942 -9.903 12.974 1.00 49.67 87 ALA A CA 1
ATOM 581 C C . ALA A 1 88 ? -0.182 -9.631 13.963 1.00 45.94 87 ALA A C 1
ATOM 582 O O . ALA A 1 88 ? -1.105 -10.443 14.091 1.00 37.18 87 ALA A O 1
ATOM 584 N N . LYS A 1 89 ? -0.126 -8.498 14.666 1.00 45.68 88 LYS A N 1
ATOM 585 C CA . LYS A 1 89 ? -1.193 -8.158 15.601 1.00 49.56 88 LYS A CA 1
ATOM 586 C C . LYS A 1 89 ? -2.468 -7.773 14.859 1.00 45.80 88 LYS A C 1
ATOM 587 O O . LYS A 1 89 ? -3.558 -8.255 15.187 1.00 40.26 88 LYS A O 1
ATOM 593 N N . TYR A 1 90 ? -2.349 -6.901 13.854 1.00 44.28 89 TYR A N 1
ATOM 594 C CA . TYR A 1 90 ? -3.521 -6.501 13.081 1.00 39.80 89 TYR A CA 1
ATOM 595 C C . TYR A 1 90 ? -4.073 -7.669 12.273 1.00 39.21 89 TYR A C 1
ATOM 596 O O . TYR A 1 90 ? -5.293 -7.803 12.116 1.00 34.19 89 TYR A O 1
ATOM 605 N N . LEU A 1 91 ? -3.190 -8.517 11.745 1.00 42.33 90 LEU A N 1
ATOM 606 C CA . LEU A 1 91 ? -3.636 -9.643 10.933 1.00 36.92 90 LEU A CA 1
ATOM 607 C C . LEU A 1 91 ? -4.416 -10.647 11.773 1.00 38.47 90 LEU A C 1
ATOM 608 O O . LEU A 1 91 ? -5.503 -11.089 11.382 1.00 38.46 90 LEU A O 1
ATOM 613 N N . ALA A 1 92 ? -3.878 -11.012 12.939 1.00 41.73 91 ALA A N 1
ATOM 614 C CA . ALA A 1 92 ? -4.554 -11.978 13.797 1.00 37.31 91 ALA A CA 1
ATOM 615 C C . ALA A 1 92 ? -5.825 -11.402 14.404 1.00 33.95 91 ALA A C 1
ATOM 616 O O . ALA A 1 92 ? -6.779 -12.146 14.656 1.00 36.27 91 ALA A O 1
ATOM 618 N N . SER A 1 93 ? -5.857 -10.091 14.652 1.00 33.68 92 SER A N 1
ATOM 619 C CA . SER A 1 93 ? -7.067 -9.468 15.180 1.00 38.34 92 SER A CA 1
ATOM 620 C C . SER A 1 93 ? -8.187 -9.500 14.148 1.00 40.20 92 SER A C 1
ATOM 621 O O . SER A 1 93 ? -9.326 -9.869 14.461 1.00 32.30 92 SER A O 1
ATOM 624 N N . LEU A 1 94 ? -7.878 -9.115 12.908 1.00 39.35 93 LEU A N 1
ATOM 625 C CA . LEU A 1 94 ? -8.861 -9.199 11.835 1.00 32.65 93 LEU A CA 1
ATOM 626 C C . LEU A 1 94 ? -9.241 -10.642 11.536 1.00 36.29 93 LEU A C 1
ATOM 627 O O . LEU A 1 94 ? -10.371 -10.908 11.109 1.00 38.23 93 LEU A O 1
ATOM 632 N N . ALA A 1 95 ? -8.318 -11.583 11.753 1.00 42.18 94 ALA A N 1
ATOM 633 C CA . ALA A 1 95 ? -8.634 -12.993 11.548 1.00 40.45 94 ALA A CA 1
ATOM 634 C C . ALA A 1 95 ? -9.702 -13.462 12.528 1.00 40.96 94 ALA A C 1
ATOM 635 O O . ALA A 1 95 ? -10.560 -14.282 12.180 1.00 42.48 94 ALA A O 1
ATOM 637 N N . LEU A 1 96 ? -9.664 -12.953 13.761 1.00 34.78 95 LEU A N 1
ATOM 638 C CA . LEU A 1 96 ? -10.714 -13.282 14.718 1.00 41.30 95 LEU A CA 1
ATOM 639 C C . LEU A 1 96 ? -12.056 -12.697 14.301 1.00 41.49 95 LEU A C 1
ATOM 640 O O . LEU A 1 96 ? -13.099 -13.315 14.540 1.00 41.33 95 LEU A O 1
ATOM 645 N N . TRP A 1 97 ? -12.051 -11.516 13.677 1.00 40.21 96 TRP A N 1
ATOM 646 C CA . TRP A 1 97 ? -13.298 -10.939 13.185 1.00 41.93 96 TRP A CA 1
ATOM 647 C C . TRP A 1 97 ? -13.933 -11.833 12.127 1.00 43.09 96 TRP A C 1
ATOM 648 O O . TRP A 1 97 ? -15.143 -12.085 12.156 1.00 41.28 96 TRP A O 1
ATOM 659 N N . ILE A 1 98 ? -13.130 -12.320 11.177 1.00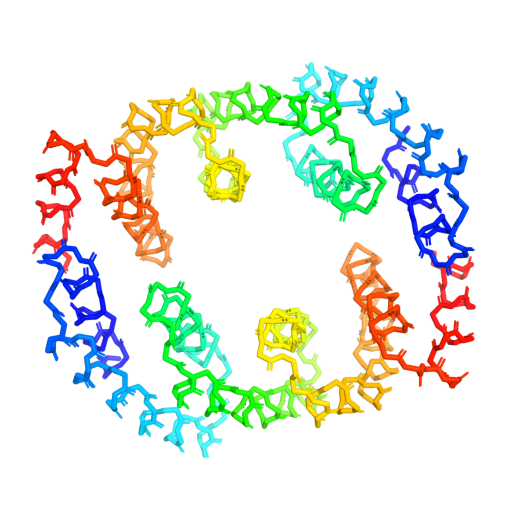 43.22 97 ILE A N 1
ATOM 660 C CA . ILE A 1 98 ? -13.654 -13.238 10.172 1.00 41.88 97 ILE A CA 1
ATOM 661 C C . ILE A 1 98 ? -14.012 -14.577 10.801 1.00 39.95 97 ILE A C 1
ATOM 662 O O . ILE A 1 98 ? -14.946 -15.251 10.350 1.00 46.23 97 ILE A O 1
ATOM 667 N N . ALA A 1 99 ? -13.288 -14.989 11.844 1.00 42.41 98 ALA A N 1
ATOM 668 C CA . ALA A 1 99 ? -13.629 -16.232 12.528 1.00 47.76 98 ALA A CA 1
ATOM 669 C C . ALA A 1 99 ? -14.961 -16.113 13.257 1.00 51.00 98 ALA A C 1
ATOM 670 O O . ALA A 1 99 ? -15.744 -17.069 13.292 1.00 51.28 98 ALA A O 1
ATOM 672 N N . LYS A 1 100 ? -15.239 -14.944 13.839 1.00 47.08 99 LYS A N 1
ATOM 673 C CA . LYS A 1 100 ? -16.494 -14.746 14.554 1.00 45.35 99 LYS A CA 1
ATOM 674 C C . LYS A 1 100 ? -17.656 -14.516 13.594 1.00 49.19 99 LYS A C 1
ATOM 675 O O . LYS A 1 100 ? -18.773 -14.986 13.844 1.00 51.84 99 LYS A O 1
ATOM 680 N N . ARG A 1 101 ? -17.412 -13.804 12.493 1.00 43.51 100 ARG A N 1
ATOM 681 C CA . ARG A 1 101 ? -18.488 -13.489 11.561 1.00 47.02 100 ARG A CA 1
ATOM 682 C C . ARG A 1 101 ? -18.870 -14.695 10.710 1.00 49.49 100 ARG A C 1
ATOM 683 O O . ARG A 1 101 ? -20.060 -14.941 10.481 1.00 57.60 100 ARG A O 1
ATOM 691 N N . ALA A 1 102 ? -17.884 -15.460 10.242 1.00 49.96 101 ALA A N 1
ATOM 692 C CA . ALA A 1 102 ? -18.131 -16.597 9.364 1.00 55.66 101 ALA A CA 1
ATOM 693 C C . ALA A 1 102 ? -18.259 -17.923 10.103 1.00 59.47 101 ALA A C 1
ATOM 694 O O . ALA A 1 102 ? -18.730 -18.898 9.509 1.00 63.89 101 ALA A O 1
ATOM 696 N N . GLY A 1 103 ? -17.857 -17.987 11.369 1.00 66.10 102 GLY A N 1
ATOM 697 C CA . GLY A 1 103 ? -17.916 -19.241 12.101 1.00 67.46 102 GLY A CA 1
ATOM 698 C C . GLY A 1 103 ? -17.027 -20.325 11.536 1.00 80.42 102 GLY A C 1
ATOM 699 O O . GLY A 1 103 ? -17.373 -21.509 11.618 1.00 91.05 102 GLY A O 1
ATOM 700 N N . ASP A 1 104 ? -15.884 -19.954 10.963 1.00 77.69 103 ASP A N 1
ATOM 701 C CA . ASP A 1 104 ? -14.976 -20.917 10.348 1.00 76.17 103 ASP A CA 1
ATOM 702 C C . ASP A 1 104 ? -14.192 -21.632 11.442 1.00 73.93 103 ASP A C 1
ATOM 703 O O . ASP A 1 104 ? -13.414 -21.007 12.169 1.00 69.79 103 ASP A O 1
ATOM 708 N N . LYS A 1 105 ? -14.395 -22.947 11.561 1.00 75.42 104 LYS A N 1
ATOM 709 C CA . LYS A 1 105 ? -13.659 -23.717 12.559 1.00 70.28 104 LYS A CA 1
ATOM 710 C C . LYS A 1 105 ? -12.207 -23.925 12.148 1.00 69.34 104 LYS A C 1
ATOM 711 O O . LYS A 1 105 ? -11.342 -24.124 13.009 1.00 64.80 104 LYS A O 1
ATOM 713 N N . GLU A 1 106 ? -11.920 -23.880 10.844 1.00 71.93 105 GLU A N 1
ATOM 714 C CA . GLU A 1 106 ? -10.547 -24.047 10.377 1.00 69.80 105 GLU A CA 1
ATOM 715 C C . GLU A 1 106 ? -9.689 -22.841 10.743 1.00 68.60 105 GLU A C 1
ATOM 716 O O . GLU A 1 106 ? -8.560 -22.992 11.225 1.00 70.20 105 GLU A O 1
ATOM 718 N N . LEU A 1 107 ? -10.208 -21.631 10.516 1.00 63.02 106 LEU A N 1
ATOM 719 C CA . LEU A 1 107 ? -9.477 -20.428 10.900 1.00 54.09 106 LEU A CA 1
ATOM 720 C C . LEU A 1 107 ? -9.337 -20.317 12.413 1.00 57.12 106 LEU A C 1
ATOM 721 O O . LEU A 1 107 ? -8.349 -19.761 12.904 1.00 53.19 106 LEU A O 1
ATOM 726 N N . TYR A 1 108 ? -10.307 -20.841 13.165 1.00 59.74 107 TYR A N 1
ATOM 727 C CA . TYR A 1 108 ? -10.210 -20.820 14.620 1.00 55.50 107 TYR A CA 1
ATOM 728 C C . TYR A 1 108 ? -9.093 -21.734 15.106 1.00 56.88 107 TYR A C 1
ATOM 729 O O . TYR A 1 108 ? -8.276 -21.341 15.947 1.00 58.09 107 TYR A O 1
ATOM 738 N N . ALA A 1 109 ? -9.042 -22.963 14.585 1.00 59.02 108 ALA A N 1
ATOM 739 C CA . ALA A 1 109 ? -7.986 -23.888 14.979 1.00 61.18 108 ALA A CA 1
ATOM 740 C C . ALA A 1 109 ? -6.618 -23.400 14.525 1.00 63.61 108 ALA A C 1
ATOM 741 O O . ALA A 1 109 ? -5.609 -23.675 15.186 1.00 63.58 108 ALA A O 1
ATOM 743 N N . TYR A 1 110 ? -6.561 -22.676 13.404 1.00 61.15 109 TYR A N 1
ATOM 744 C CA . TYR A 1 110 ? -5.292 -22.117 12.953 1.00 61.64 109 TYR A CA 1
ATOM 745 C C . TYR A 1 110 ? -4.791 -21.048 13.916 1.00 55.87 109 TYR A C 1
ATOM 746 O O . TYR A 1 110 ? -3.583 -20.930 14.150 1.00 58.38 109 TYR A O 1
ATOM 755 N N . LEU A 1 111 ? -5.706 -20.260 14.482 1.00 57.47 110 LEU A N 1
ATOM 756 C CA . LEU A 1 111 ? -5.308 -19.257 15.462 1.00 59.83 110 LEU A CA 1
ATOM 757 C C . LEU A 1 111 ? -4.845 -19.899 16.763 1.00 62.75 110 LEU A C 1
ATOM 758 O O . LEU A 1 111 ? -4.057 -19.298 17.501 1.00 59.06 110 LEU A O 1
ATOM 763 N N . GLU A 1 112 ? -5.316 -21.114 17.060 1.00 63.32 111 GLU A N 1
ATOM 764 C CA . GLU A 1 112 ? -4.913 -21.783 18.293 1.00 66.03 111 GLU A CA 1
ATOM 765 C C . GLU A 1 112 ? -3.445 -22.186 18.264 1.00 71.41 111 GLU A C 1
ATOM 766 O O . GLU A 1 112 ? -2.788 -22.202 19.312 1.00 77.75 111 GLU A O 1
ATOM 772 N N . GLU A 1 113 ? -2.917 -22.519 17.087 1.00 89.56 112 GLU A N 1
ATOM 773 C CA . GLU A 1 113 ? -1.522 -22.923 16.967 1.00 92.28 112 GLU A CA 1
ATOM 774 C C . GLU A 1 113 ? -0.572 -21.742 16.847 1.00 91.88 112 GLU A C 1
ATOM 775 O O . GLU A 1 113 ? 0.597 -21.856 17.233 1.00 92.41 112 GLU A O 1
ATOM 778 N N . LYS A 1 114 ? -1.043 -20.610 16.327 1.00 69.74 113 LYS A N 1
ATOM 779 C CA . LYS A 1 114 ? -0.178 -19.457 16.116 1.00 70.03 113 LYS A CA 1
ATOM 780 C C . LYS A 1 114 ? -0.203 -18.463 17.267 1.00 66.65 113 LYS A C 1
ATOM 781 O O . LYS A 1 114 ? 0.725 -17.654 17.382 1.00 68.06 113 LYS A O 1
ATOM 787 N N . ILE A 1 115 ? -1.230 -18.505 18.123 1.00 62.05 114 ILE A N 1
ATOM 788 C CA . ILE A 1 115 ? -1.316 -17.557 19.232 1.00 64.30 114 ILE A CA 1
ATOM 789 C C . ILE A 1 115 ? -0.122 -17.704 20.165 1.00 65.00 114 ILE A C 1
ATOM 790 O O . ILE A 1 115 ? 0.302 -16.733 20.804 1.00 62.33 114 ILE A O 1
ATOM 795 N N . LYS A 1 116 ? 0.450 -18.908 20.251 1.00 71.37 115 LYS A N 1
ATOM 796 C CA . LYS A 1 116 ? 1.656 -19.097 21.050 1.00 69.25 115 LYS A CA 1
ATOM 797 C C . LYS A 1 116 ? 2.852 -18.384 20.434 1.00 65.59 115 LYS A C 1
ATOM 798 O O . LYS A 1 116 ? 3.772 -17.984 21.156 1.00 69.93 115 LYS A O 1
ATOM 801 N N . LYS A 1 117 ? 2.858 -18.210 19.111 1.00 68.55 116 LYS A N 1
ATOM 802 C CA . LYS A 1 117 ? 3.956 -17.532 18.432 1.00 68.91 116 LYS A CA 1
ATOM 803 C C . LYS A 1 117 ? 3.733 -16.033 18.292 1.00 63.03 116 LYS A C 1
ATOM 804 O O . LYS A 1 117 ? 4.704 -15.268 18.312 1.00 67.25 116 LYS A O 1
ATOM 808 N N . ILE A 1 118 ? 2.482 -15.591 18.141 1.00 63.61 117 ILE A N 1
ATOM 809 C CA . ILE A 1 118 ? 2.217 -14.158 18.061 1.00 62.43 117 ILE A CA 1
ATOM 810 C C . ILE A 1 118 ? 2.440 -13.501 19.416 1.00 62.58 117 ILE A C 1
ATOM 811 O O . ILE A 1 118 ? 2.986 -12.394 19.501 1.00 64.63 117 ILE A O 1
ATOM 816 N N . ILE A 1 119 ? 2.023 -14.166 20.495 1.00 64.40 118 ILE A N 1
ATOM 817 C CA . ILE A 1 119 ? 2.237 -13.617 21.831 1.00 65.48 118 ILE A CA 1
ATOM 818 C C . ILE A 1 119 ? 3.722 -13.610 22.171 1.00 66.47 118 ILE A C 1
ATOM 819 O O . ILE A 1 119 ? 4.240 -12.637 22.732 1.00 68.20 118 ILE A O 1
ATOM 824 N N . GLU A 1 120 ? 4.434 -14.688 21.827 1.00 67.50 119 GLU A N 1
ATOM 825 C CA . GLU A 1 120 ? 5.877 -14.718 22.044 1.00 65.91 119 GLU A CA 1
ATOM 826 C C . GLU A 1 120 ? 6.585 -13.644 21.231 1.00 63.60 119 GLU A C 1
ATOM 827 O O . GLU A 1 120 ? 7.622 -13.125 21.658 1.00 70.08 119 GLU A O 1
ATOM 829 N N . LEU A 1 121 ? 6.042 -13.297 20.062 1.00 65.85 120 LEU A N 1
ATOM 830 C CA . LEU A 1 121 ? 6.606 -12.202 19.279 1.00 64.05 120 LEU A CA 1
ATOM 831 C C . LEU A 1 121 ? 6.453 -10.872 20.008 1.00 69.45 120 LEU A C 1
ATOM 832 O O . LEU A 1 121 ? 7.349 -10.021 19.954 1.00 68.65 120 LEU A O 1
ATOM 837 N N . ALA A 1 122 ? 5.328 -10.678 20.700 1.00 70.87 121 ALA A N 1
ATOM 838 C CA . ALA A 1 122 ? 5.146 -9.464 21.489 1.00 70.78 121 ALA A CA 1
ATOM 839 C C . ALA A 1 122 ? 6.031 -9.475 22.728 1.00 74.39 121 ALA A C 1
ATOM 840 O O . ALA A 1 122 ? 6.547 -8.429 23.139 1.00 81.01 121 ALA A O 1
ATOM 842 N N . GLU A 1 123 ? 6.217 -10.648 23.339 1.00 69.25 122 GLU A N 1
ATOM 843 C CA . GLU A 1 123 ? 7.089 -10.746 24.504 1.00 74.89 122 GLU A CA 1
ATOM 844 C C . GLU A 1 123 ? 8.552 -10.583 24.112 1.00 76.64 122 GLU A C 1
ATOM 845 O O . GLU A 1 123 ? 9.331 -9.961 24.844 1.00 87.72 122 GLU A O 1
ATOM 847 N N . GLU A 1 124 ? 8.943 -11.136 22.961 1.00 75.69 123 GLU A N 1
ATOM 848 C CA . GLU A 1 124 ? 10.310 -10.964 22.481 1.00 73.59 123 GLU A CA 1
ATOM 849 C C . GLU A 1 124 ? 10.579 -9.510 22.109 1.00 74.66 123 GLU A C 1
ATOM 850 O O . GLU A 1 124 ? 11.687 -9.002 22.321 1.00 88.14 123 GLU A O 1
ATOM 856 N N . ALA A 1 125 ? 9.573 -8.822 21.566 1.00 81.88 124 ALA A N 1
ATOM 857 C CA . ALA A 1 125 ? 9.710 -7.406 21.249 1.00 84.86 124 ALA A CA 1
ATOM 858 C C . ALA A 1 125 ? 9.626 -6.519 22.484 1.00 93.39 124 ALA A C 1
ATOM 859 O O . ALA A 1 125 ? 10.018 -5.349 22.417 1.00 94.49 124 ALA A O 1
ATOM 861 N N . GLY A 1 126 ? 9.126 -7.045 23.601 1.00 122.87 125 GLY A N 1
ATOM 862 C CA . GLY A 1 126 ? 9.023 -6.289 24.830 1.00 127.90 125 GLY A CA 1
ATOM 863 C C . GLY A 1 126 ? 7.835 -5.357 24.922 1.00 129.00 125 GLY A C 1
ATOM 864 O O . GLY A 1 126 ? 7.642 -4.731 25.973 1.00 124.57 125 GLY A O 1
ATOM 865 N N . ASP A 1 127 ? 7.033 -5.245 23.868 1.00 135.04 126 ASP A N 1
ATOM 866 C CA . ASP A 1 127 ? 5.882 -4.345 23.858 1.00 134.14 126 ASP A CA 1
ATOM 867 C C . ASP A 1 127 ? 4.780 -4.932 24.729 1.00 135.08 126 ASP A C 1
ATOM 868 O O . ASP A 1 127 ? 4.031 -5.811 24.298 1.00 134.84 126 ASP A O 1
ATOM 873 N N . ARG A 1 128 ? 4.674 -4.443 25.968 1.00 112.18 127 ARG A N 1
ATOM 874 C CA . ARG A 1 128 ? 3.636 -4.934 26.869 1.00 102.41 127 ARG A CA 1
ATOM 875 C C . ARG A 1 128 ? 2.260 -4.404 26.485 1.00 91.11 127 ARG A C 1
ATOM 876 O O . ARG A 1 128 ? 1.253 -5.087 26.704 1.00 91.56 127 ARG A O 1
ATOM 878 N N . GLU A 1 129 ? 2.196 -3.197 25.920 1.00 92.65 128 GLU A N 1
ATOM 879 C CA . GLU A 1 129 ? 0.918 -2.658 25.465 1.00 79.06 128 GLU A CA 1
ATOM 880 C C . GLU A 1 129 ? 0.369 -3.474 24.301 1.00 80.53 128 GLU A C 1
ATOM 881 O O . GLU A 1 129 ? -0.817 -3.826 24.279 1.00 75.87 128 GLU A O 1
ATOM 884 N N . SER A 1 130 ? 1.220 -3.787 23.323 1.00 84.11 129 SER A N 1
ATOM 885 C CA . SER A 1 130 ? 0.814 -4.669 22.236 1.00 74.24 129 SER A CA 1
ATOM 886 C C . SER A 1 130 ? 0.611 -6.102 22.709 1.00 67.26 129 SER A C 1
ATOM 887 O O . SER A 1 130 ? -0.149 -6.848 22.082 1.00 59.91 129 SER A O 1
ATOM 890 N N . LEU A 1 131 ? 1.275 -6.503 23.797 1.00 72.61 130 LEU A N 1
ATOM 891 C CA . LEU A 1 131 ? 1.059 -7.839 24.342 1.00 68.27 130 LEU A CA 1
ATOM 892 C C . LEU A 1 131 ? -0.339 -7.972 24.929 1.00 62.89 130 LEU A C 1
ATOM 893 O O . LEU A 1 131 ? -1.022 -8.974 24.691 1.00 58.21 130 LEU A O 1
ATOM 895 N N . LYS A 1 132 ? -0.784 -6.966 25.690 1.00 63.94 131 LYS A N 1
ATOM 896 C CA . LYS A 1 132 ? -2.118 -7.008 26.283 1.00 56.28 131 LYS A CA 1
ATOM 897 C C . LYS A 1 132 ? -3.197 -7.208 25.229 1.00 55.48 131 LYS A C 1
ATOM 898 O O . LYS A 1 132 ? -4.218 -7.851 25.501 1.00 54.23 131 LYS A O 1
ATOM 901 N N . ILE A 1 133 ? -2.992 -6.671 24.027 1.00 53.60 132 ILE A N 1
ATOM 902 C CA . ILE A 1 133 ? -3.933 -6.909 22.938 1.00 51.51 132 ILE A CA 1
ATOM 903 C C . ILE A 1 133 ? -3.895 -8.374 22.520 1.00 50.15 132 ILE A C 1
ATOM 904 O O . ILE A 1 133 ? -4.933 -9.041 22.435 1.00 50.25 132 ILE A O 1
ATOM 909 N N . LEU A 1 134 ? -2.695 -8.901 22.269 1.00 50.06 133 LEU A N 1
ATOM 910 C CA . LEU A 1 134 ? -2.573 -10.288 21.832 1.00 50.17 133 LEU A CA 1
ATOM 911 C C . LEU A 1 134 ? -2.995 -11.266 22.923 1.00 49.12 133 LEU A C 1
ATOM 912 O O . LEU A 1 134 ? -3.547 -12.329 22.615 1.00 45.93 133 LE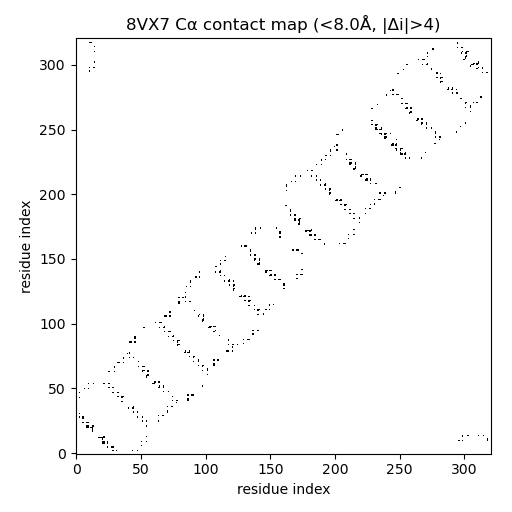U A O 1
ATOM 915 N N . ILE A 1 135 ? -2.743 -10.932 24.192 1.00 52.87 134 ILE A N 1
ATOM 916 C CA . ILE A 1 135 ? -3.203 -11.780 25.290 1.00 49.55 134 ILE A CA 1
ATOM 917 C C . ILE A 1 135 ? -4.723 -11.808 25.337 1.00 47.21 134 ILE A C 1
ATOM 918 O O . ILE A 1 135 ? -5.333 -12.857 25.573 1.00 44.27 134 ILE A O 1
ATOM 923 N N . LEU A 1 136 ? -5.361 -10.657 25.109 1.00 48.51 135 LEU A N 1
ATOM 924 C CA . LEU A 1 136 ? -6.818 -10.627 25.027 1.00 46.67 135 LEU A CA 1
ATOM 925 C C . LEU A 1 136 ? -7.317 -11.428 23.831 1.00 48.15 135 LEU A C 1
ATOM 926 O O . LEU A 1 136 ? -8.360 -12.089 23.907 1.00 47.37 135 LEU A O 1
ATOM 931 N N . LEU A 1 137 ? -6.583 -11.380 22.714 1.00 48.98 136 LEU A N 1
ATOM 932 C CA . LEU A 1 137 ? -6.953 -12.171 21.544 1.00 43.14 136 LEU A CA 1
ATOM 933 C C . LEU A 1 137 ? -6.898 -13.661 21.851 1.00 46.07 136 LEU A C 1
ATOM 934 O O . LEU A 1 137 ? -7.727 -14.436 21.359 1.00 42.76 136 LEU A O 1
ATOM 939 N N . GLY A 1 138 ? -5.927 -14.079 22.667 1.00 50.06 137 GLY A N 1
ATOM 940 C CA . GLY A 1 138 ? -5.846 -15.475 23.058 1.00 51.32 137 GLY A CA 1
ATOM 941 C C . GLY A 1 138 ? -6.973 -15.903 23.974 1.00 54.23 137 GLY A C 1
ATOM 942 O O . GLY A 1 138 ? -7.363 -17.074 23.974 1.00 60.92 137 GLY A O 1
ATOM 943 N N . ILE A 1 139 ? -7.509 -14.971 24.766 1.00 50.95 138 ILE A N 1
ATOM 944 C CA . ILE A 1 139 ? -8.664 -15.287 25.600 1.00 52.76 138 ILE A CA 1
ATOM 945 C C . ILE A 1 139 ? -9.903 -15.485 24.738 1.00 53.71 138 ILE A C 1
ATOM 946 O O . ILE A 1 139 ? -10.696 -16.406 24.969 1.00 60.50 138 ILE A O 1
ATOM 951 N N . PHE A 1 140 ? -10.090 -14.628 23.731 1.00 50.44 139 PHE A N 1
ATOM 952 C CA . PHE A 1 140 ? -11.226 -14.782 22.827 1.00 53.62 139 PHE A CA 1
ATOM 953 C C . PHE A 1 140 ? -11.127 -16.071 22.022 1.00 58.27 139 PHE A C 1
ATOM 954 O O . PHE A 1 140 ? -12.154 -16.662 21.668 1.00 61.35 139 PHE A O 1
ATOM 962 N N . ILE A 1 141 ? -9.906 -16.520 21.724 1.00 54.64 140 ILE A N 1
ATOM 963 C CA . ILE A 1 141 ? -9.728 -17.771 20.994 1.00 57.09 140 ILE A CA 1
ATOM 964 C C . ILE A 1 141 ? -10.121 -18.956 21.867 1.00 65.69 140 ILE A C 1
ATOM 965 O O . ILE A 1 141 ? -10.825 -19.869 21.420 1.00 69.98 140 ILE A O 1
ATOM 970 N N . ALA A 1 142 ? -9.682 -18.957 23.128 1.00 62.75 141 ALA A N 1
ATOM 971 C CA . ALA A 1 142 ? -10.063 -20.021 24.049 1.00 69.21 141 ALA A CA 1
ATOM 972 C C . ALA A 1 142 ? -11.524 -19.928 24.467 1.00 72.90 141 ALA A C 1
ATOM 973 O O . ALA A 1 142 ? -12.086 -20.924 24.937 1.00 78.78 141 ALA A O 1
ATOM 975 N N . ARG A 1 143 ? -12.150 -18.761 24.307 1.00 68.28 142 ARG A N 1
ATOM 976 C CA . ARG A 1 143 ? -13.554 -18.608 24.670 1.00 71.73 142 ARG A CA 1
ATOM 977 C C . ARG A 1 143 ? -14.475 -19.139 23.579 1.00 80.17 142 ARG A C 1
ATOM 978 O O . ARG A 1 143 ? -15.465 -19.818 23.874 1.00 81.27 142 ARG A O 1
ATOM 982 N N . ASP A 1 144 ? -14.163 -18.844 22.315 1.00 81.20 143 ASP A N 1
ATOM 983 C CA . ASP A 1 144 ? -15.026 -19.254 21.214 1.00 82.99 143 ASP A CA 1
ATOM 984 C C . ASP A 1 144 ? -14.823 -20.716 20.834 1.00 90.82 143 ASP A C 1
ATOM 985 O O . ASP A 1 144 ? -15.780 -21.381 20.421 1.00 96.85 143 ASP A O 1
ATOM 990 N N . ALA A 1 145 ? -13.603 -21.229 20.962 1.00 90.78 144 ALA A N 1
ATOM 991 C CA . ALA A 1 145 ? -13.285 -22.598 20.591 1.00 97.36 144 ALA A CA 1
ATOM 992 C C . ALA A 1 145 ? -12.701 -23.343 21.783 1.00 106.88 144 ALA A C 1
ATOM 993 O O . ALA A 1 145 ? -12.113 -22.741 22.686 1.00 100.63 144 ALA A O 1
ATOM 995 N N . GLY A 1 146 ? -12.869 -24.663 21.775 1.00 145.18 145 GLY A N 1
ATOM 996 C CA . GLY A 1 146 ? -12.322 -25.499 22.824 1.00 147.06 145 GLY A CA 1
ATOM 997 C C . GLY A 1 146 ? -10.810 -25.562 22.784 1.00 149.28 145 GLY A C 1
ATOM 998 O O . GLY A 1 146 ? -10.234 -26.429 22.121 1.00 151.71 145 GLY A O 1
ATOM 999 N N . SER A 1 147 ? -10.156 -24.641 23.487 1.00 124.72 146 SER A N 1
ATOM 1000 C CA . SER A 1 147 ? -8.700 -24.561 23.521 1.00 115.28 146 SER A CA 1
ATOM 1001 C C . SER A 1 147 ? -8.207 -25.176 24.826 1.00 121.89 146 SER A C 1
ATOM 1002 O O . SER A 1 147 ? -8.326 -24.565 25.893 1.00 118.55 146 SER A O 1
ATOM 1004 N N . GLU A 1 148 ? -7.655 -26.386 24.739 1.00 138.54 147 GLU A N 1
ATOM 1005 C CA . GLU A 1 148 ? -7.115 -27.062 25.912 1.00 139.98 147 GLU A CA 1
ATOM 1006 C C . GLU A 1 148 ? -5.679 -26.645 26.204 1.00 141.60 147 GLU A C 1
ATOM 1007 O O . GLU A 1 148 ? -5.321 -26.432 27.367 1.00 141.75 147 GLU A O 1
ATOM 1009 N N . GLU A 1 149 ? -4.851 -26.522 25.168 1.00 117.78 148 GLU A N 1
ATOM 1010 C CA . GLU A 1 149 ? -3.461 -26.122 25.332 1.00 109.05 148 GLU A CA 1
ATOM 1011 C C . GLU A 1 149 ? -3.260 -24.615 25.256 1.00 99.44 148 GLU A C 1
ATOM 1012 O O . GLU A 1 149 ? -2.157 -24.139 25.547 1.00 104.68 148 GLU A O 1
ATOM 1014 N N . VAL A 1 150 ? -4.287 -23.855 24.879 1.00 96.59 149 VAL A N 1
ATOM 1015 C CA . VAL A 1 150 ? -4.156 -22.410 24.733 1.00 91.54 149 VAL A CA 1
ATOM 1016 C C . VAL A 1 150 ? -4.726 -21.711 25.960 1.00 87.71 149 VAL A C 1
ATOM 1017 O O . VAL A 1 150 ? -4.257 -20.635 26.345 1.00 83.35 149 VAL A O 1
ATOM 1019 N N . LYS A 1 151 ? -5.741 -22.316 26.584 1.00 90.82 150 LYS A N 1
ATOM 1020 C CA . LYS A 1 151 ? -6.346 -21.705 27.765 1.00 82.47 150 LYS A CA 1
ATOM 1021 C C . LYS A 1 151 ? -5.347 -21.610 28.912 1.00 85.50 150 LYS A C 1
ATOM 1022 O O . LYS A 1 151 ? -5.322 -20.612 29.642 1.00 81.12 150 LYS A O 1
ATOM 1024 N N . ALA A 1 152 ? -4.515 -22.638 29.086 1.00 89.63 151 ALA A N 1
ATOM 1025 C CA . ALA A 1 152 ? -3.485 -22.607 30.116 1.00 91.75 151 ALA A CA 1
ATOM 1026 C C . ALA A 1 152 ? -2.281 -21.767 29.713 1.00 82.10 151 ALA A C 1
ATOM 1027 O O . ALA A 1 152 ? -1.488 -21.388 30.582 1.00 82.11 151 ALA A O 1
ATOM 1029 N N . PHE A 1 153 ? -2.126 -21.473 28.421 1.00 84.43 152 PHE A N 1
ATOM 1030 C CA . PHE A 1 153 ? -1.017 -20.643 27.965 1.00 79.52 152 PHE A CA 1
ATOM 1031 C C . PHE A 1 153 ? -1.310 -19.162 28.182 1.00 80.32 152 PHE A C 1
ATOM 1032 O O . PHE A 1 153 ? -0.452 -18.417 28.669 1.00 75.59 152 PHE A O 1
ATOM 1040 N N . VAL A 1 154 ? -2.519 -18.719 27.826 1.00 81.99 153 VAL A N 1
ATOM 1041 C CA . VAL A 1 154 ? -2.882 -17.320 28.028 1.00 79.69 153 VAL A CA 1
ATOM 1042 C C . VAL A 1 154 ? -3.047 -17.008 29.510 1.00 79.58 153 VAL A C 1
ATOM 1043 O O . VAL A 1 154 ? -2.807 -15.874 29.943 1.00 76.07 153 VAL A O 1
ATOM 1047 N N . ALA A 1 155 ? -3.456 -17.995 30.311 1.00 81.93 154 ALA A N 1
ATOM 1048 C CA . ALA A 1 155 ? -3.609 -17.767 31.744 1.00 80.92 154 ALA A CA 1
ATOM 1049 C C . ALA A 1 155 ? -2.262 -17.501 32.405 1.00 81.27 154 ALA A C 1
ATOM 1050 O O . ALA A 1 155 ? -2.121 -16.560 33.195 1.00 76.61 154 ALA A O 1
ATOM 1052 N N . GLU A 1 156 ? -1.255 -18.320 32.089 1.00 79.80 155 GLU A N 1
ATOM 1053 C CA . GLU A 1 156 ? 0.073 -18.108 32.654 1.00 78.64 155 GLU A CA 1
ATOM 1054 C C . GLU A 1 156 ? 0.719 -16.840 32.111 1.00 78.46 155 GLU A C 1
ATOM 1055 O O . GLU A 1 156 ? 1.525 -16.210 32.807 1.00 75.79 155 GLU A O 1
ATOM 1057 N N . GLN A 1 157 ? 0.381 -16.450 30.879 1.00 79.20 156 GLN A N 1
ATOM 1058 C CA . GLN A 1 157 ? 0.960 -15.241 30.303 1.00 76.06 156 GLN A CA 1
ATOM 1059 C C . GLN A 1 157 ? 0.387 -13.983 30.940 1.00 72.07 156 GLN A C 1
ATOM 1060 O O . GLN A 1 157 ? 1.064 -12.950 30.986 1.00 76.89 156 GLN A O 1
ATOM 1062 N N . LEU A 1 158 ? -0.851 -14.046 31.436 1.00 73.17 157 LEU A N 1
ATOM 1063 C CA . LEU A 1 158 ? -1.450 -12.877 32.072 1.00 79.47 157 LEU A CA 1
ATOM 1064 C C . LEU A 1 158 ? -0.779 -12.566 33.404 1.00 81.75 157 LEU A C 1
ATOM 1065 O O . LEU A 1 158 ? -0.615 -11.394 33.764 1.00 81.98 157 LEU A O 1
ATOM 1067 N N . GLU A 1 159 ? -0.384 -13.601 34.151 1.00 73.60 158 GLU A N 1
ATOM 1068 C CA . GLU A 1 159 ? 0.297 -13.376 35.422 1.00 80.72 158 GLU A CA 1
ATOM 1069 C C . GLU A 1 159 ? 1.671 -12.753 35.210 1.00 84.21 158 GLU A C 1
ATOM 1070 O O . GLU A 1 159 ? 2.061 -11.833 35.938 1.00 88.64 158 GLU A O 1
ATOM 1074 N N . ARG A 1 160 ? 2.416 -13.237 34.216 1.00 88.08 159 ARG A N 1
ATOM 1075 C CA . ARG A 1 160 ? 3.735 -12.698 33.917 1.00 88.79 159 ARG A CA 1
ATOM 1076 C C . ARG A 1 160 ? 3.681 -11.386 33.145 1.00 91.81 159 ARG A C 1
ATOM 1077 O O . ARG A 1 160 ? 4.721 -10.739 32.985 1.00 99.13 159 ARG A O 1
ATOM 1079 N N . LEU A 1 161 ? 2.508 -10.982 32.669 1.00 89.48 160 LEU A N 1
ATOM 1080 C CA . LEU A 1 161 ? 2.368 -9.740 31.917 1.00 88.75 160 LEU A CA 1
ATOM 1081 C C . LEU A 1 161 ? 2.603 -8.526 32.809 1.00 93.47 160 LEU A C 1
ATOM 1082 O O . LEU A 1 161 ? 3.472 -7.700 32.532 1.00 95.20 160 LEU A O 1
ATOM 1084 N N . MET B 1 2 ? -6.377 3.170 38.066 1.00 65.09 1 MET B N 1
ATOM 1085 C CA . MET B 1 2 ? -5.426 3.163 36.961 1.00 68.45 1 MET B CA 1
ATOM 1086 C C . MET B 1 2 ? -5.813 2.113 35.923 1.00 65.75 1 MET B C 1
ATOM 1087 O O . MET B 1 2 ? -6.242 1.013 36.272 1.00 61.35 1 MET B O 1
ATOM 1092 N N . LEU B 1 3 ? -5.667 2.468 34.643 1.00 65.75 2 LEU B N 1
ATOM 1093 C CA . LEU B 1 3 ? -6.007 1.535 33.574 1.00 70.60 2 LEU B CA 1
ATOM 1094 C C . LEU B 1 3 ? -5.138 0.285 33.617 1.00 68.64 2 LEU B C 1
ATOM 1095 O O . LEU B 1 3 ? -5.582 -0.791 33.203 1.00 69.15 2 LEU B O 1
ATOM 1098 N N . GLU B 1 4 ? -3.905 0.404 34.119 1.00 68.93 3 GLU B N 1
ATOM 1099 C CA . GLU B 1 4 ? -2.990 -0.734 34.128 1.00 68.36 3 GLU B CA 1
ATOM 1100 C C . GLU B 1 4 ? -3.509 -1.871 34.999 1.00 63.43 3 GLU B C 1
ATOM 1101 O O . GLU B 1 4 ? -3.273 -3.045 34.691 1.00 63.12 3 GLU B O 1
ATOM 1103 N N . GLU B 1 5 ? -4.207 -1.549 36.086 1.00 67.34 4 GLU B N 1
ATOM 1104 C CA . GLU B 1 5 ? -4.817 -2.574 36.921 1.00 67.37 4 GLU B CA 1
ATOM 1105 C C . GLU B 1 5 ? -6.231 -2.917 36.474 1.00 66.85 4 GLU B C 1
ATOM 1106 O O . GLU B 1 5 ? -6.674 -4.057 36.660 1.00 60.53 4 GLU B O 1
ATOM 1112 N N . ILE B 1 6 ? -6.947 -1.957 35.883 1.00 70.38 5 ILE B N 1
ATOM 1113 C CA . ILE B 1 6 ? -8.244 -2.260 35.285 1.00 66.23 5 ILE B CA 1
ATOM 1114 C C . ILE B 1 6 ? -8.076 -3.268 34.154 1.00 64.70 5 ILE B C 1
ATOM 1115 O O . ILE B 1 6 ? -8.904 -4.172 33.979 1.00 68.25 5 ILE B O 1
ATOM 1120 N N . GLU B 1 7 ? -6.992 -3.141 33.380 1.00 58.02 6 GLU B N 1
ATOM 1121 C CA . GLU B 1 7 ? -6.668 -4.157 32.383 1.00 58.87 6 GLU B CA 1
ATOM 1122 C C . GLU B 1 7 ? -6.540 -5.535 33.019 1.00 62.93 6 GLU B C 1
ATOM 1123 O O . GLU B 1 7 ? -7.016 -6.530 32.462 1.00 63.19 6 GLU B O 1
ATOM 1126 N N . ARG B 1 8 ? -5.904 -5.612 34.191 1.00 62.28 7 ARG B N 1
ATOM 1127 C CA . ARG B 1 8 ? -5.687 -6.904 34.833 1.00 61.08 7 ARG B CA 1
ATOM 1128 C C . ARG B 1 8 ? -6.995 -7.546 35.276 1.00 61.42 7 ARG B C 1
ATOM 1129 O O . ARG B 1 8 ? -7.096 -8.778 35.315 1.00 59.56 7 ARG B O 1
ATOM 1131 N N . LEU B 1 9 ? -8.004 -6.740 35.610 1.00 63.03 8 LEU B N 1
ATOM 1132 C CA . LEU B 1 9 ? -9.269 -7.300 36.071 1.00 60.57 8 LEU B CA 1
ATOM 1133 C C . LEU B 1 9 ? -10.127 -7.782 34.905 1.00 64.94 8 LEU B C 1
ATOM 1134 O O . LEU B 1 9 ? -10.764 -8.838 34.998 1.00 65.00 8 LEU B O 1
ATOM 1139 N N . VAL B 1 10 ? -10.149 -7.032 33.800 1.00 63.92 9 VAL B N 1
ATOM 1140 C CA . VAL B 1 10 ? -10.962 -7.429 32.652 1.00 60.45 9 VAL B CA 1
ATOM 1141 C C . VAL B 1 10 ? -10.442 -8.727 32.048 1.00 59.53 9 VAL B C 1
ATOM 1142 O O . VAL B 1 10 ? -11.224 -9.607 31.665 1.00 60.02 9 VAL B O 1
ATOM 1146 N N . LEU B 1 11 ? -9.117 -8.874 31.956 1.00 56.97 10 LEU B N 1
ATOM 1147 C CA . LEU B 1 11 ? -8.554 -10.090 31.377 1.00 62.16 10 LEU B CA 1
ATOM 1148 C C . LEU B 1 11 ? -8.815 -11.302 32.264 1.00 62.48 10 LEU B C 1
ATOM 1149 O O . LEU B 1 11 ? -9.110 -12.392 31.762 1.00 65.62 10 LEU B O 1
ATOM 1154 N N . SER B 1 12 ? -8.715 -11.133 33.585 1.00 62.61 11 SER B N 1
ATOM 1155 C CA . SER B 1 12 ? -8.932 -12.258 34.490 1.00 67.41 11 SER B CA 1
ATOM 1156 C C . SER B 1 12 ? -10.401 -12.662 34.535 1.00 63.80 11 SER B C 1
ATOM 1157 O O . SER B 1 12 ? -10.720 -13.855 34.606 1.00 64.46 11 SER B O 1
ATOM 1159 N N . GLY B 1 13 ? -11.310 -11.686 34.496 1.00 62.02 12 GLY B N 1
ATOM 1160 C CA . GLY B 1 13 ? -12.727 -12.011 34.518 1.00 72.34 12 GLY B CA 1
ATOM 1161 C C . GLY B 1 13 ? -13.212 -12.610 33.213 1.00 72.78 12 GLY B C 1
ATOM 1162 O O . GLY B 1 13 ? -14.050 -13.516 33.209 1.00 76.49 12 GLY B O 1
ATOM 1163 N N . LEU B 1 14 ? -12.698 -12.113 32.085 1.00 64.76 13 LEU B N 1
ATOM 1164 C CA . LEU B 1 14 ? -13.086 -12.668 30.794 1.00 65.59 13 LEU B CA 1
ATOM 1165 C C . LEU B 1 14 ? -12.579 -14.094 30.619 1.00 72.06 13 LEU B C 1
ATOM 1166 O O . LEU B 1 14 ? -13.224 -14.900 29.939 1.00 76.18 13 LEU B O 1
ATOM 1169 N N . LEU B 1 15 ? -11.439 -14.427 31.228 1.00 70.06 14 LEU B N 1
ATOM 1170 C CA . LEU B 1 15 ? -10.853 -15.750 31.046 1.00 71.36 14 LEU B CA 1
ATOM 1171 C C . LEU B 1 15 ? -11.503 -16.789 31.953 1.00 76.01 14 LEU B C 1
ATOM 1172 O O . LEU B 1 15 ? -11.755 -17.920 31.522 1.00 78.24 14 LEU B O 1
ATOM 1177 N N . THR B 1 16 ? -11.775 -16.429 33.206 1.00 80.70 15 THR B N 1
ATOM 1178 C CA . THR B 1 16 ? -12.377 -17.351 34.159 1.00 83.66 15 THR B CA 1
ATOM 1179 C C . THR B 1 16 ? -13.897 -17.265 34.194 1.00 80.43 15 THR B C 1
ATOM 1180 O O . THR B 1 16 ? -14.530 -18.073 34.882 1.00 81.69 15 THR B O 1
ATOM 1184 N N . GLY B 1 17 ? -14.493 -16.317 33.474 1.00 104.66 16 GLY B N 1
ATOM 1185 C CA . GLY B 1 17 ? -15.935 -16.181 33.474 1.00 103.71 16 GLY B CA 1
ATOM 1186 C C . GLY B 1 17 ? -16.509 -15.557 34.723 1.00 105.87 16 GLY B C 1
ATOM 1187 O O . GLY B 1 17 ? -17.712 -15.678 34.968 1.00 117.28 16 GLY B O 1
ATOM 1188 N N . ASP B 1 18 ? -15.683 -14.889 35.523 1.00 90.63 17 ASP B N 1
ATOM 1189 C CA . ASP B 1 18 ? -16.133 -14.268 36.766 1.00 86.65 17 ASP B CA 1
ATOM 1190 C C . ASP B 1 18 ? -16.947 -13.024 36.432 1.00 82.14 17 ASP B C 1
ATOM 1191 O O . ASP B 1 18 ? -16.396 -11.986 36.060 1.00 79.43 17 ASP B O 1
ATOM 1196 N N . LYS B 1 19 ? -18.272 -13.129 36.563 1.00 82.65 18 LYS B N 1
ATOM 1197 C CA . LYS B 1 19 ? -19.136 -11.993 36.258 1.00 87.20 18 LYS B CA 1
ATOM 1198 C C . LYS B 1 19 ? -19.009 -10.893 37.302 1.00 86.51 18 LYS B C 1
ATOM 1199 O O . LYS B 1 19 ? -19.185 -9.712 36.979 1.00 84.61 18 LYS B O 1
ATOM 1201 N N . GLU B 1 20 ? -18.713 -11.254 38.553 1.00 90.21 19 GLU B N 1
ATOM 1202 C CA . GLU B 1 20 ? -18.488 -10.240 39.577 1.00 88.70 19 GLU B CA 1
ATOM 1203 C C . GLU B 1 20 ? -17.162 -9.521 39.365 1.00 87.40 19 GLU B C 1
ATOM 1204 O O . GLU B 1 20 ? -17.031 -8.346 39.724 1.00 90.43 19 GLU B O 1
ATOM 1208 N N . LEU B 1 21 ? -16.173 -10.207 38.790 1.00 80.31 20 LEU B N 1
ATOM 1209 C CA . LEU B 1 21 ? -14.902 -9.556 38.493 1.00 78.56 20 LEU B CA 1
ATOM 1210 C C . LEU B 1 21 ? -15.077 -8.496 37.411 1.00 75.69 20 LEU B C 1
ATOM 1211 O O . LEU B 1 21 ? -14.586 -7.370 37.552 1.00 68.54 20 LEU B O 1
ATOM 1216 N N . LEU B 1 22 ? -15.792 -8.833 36.333 1.00 76.48 21 LEU B N 1
ATOM 1217 C CA . LEU B 1 22 ? -16.085 -7.847 35.299 1.00 75.48 21 LEU B CA 1
ATOM 1218 C C . LEU B 1 22 ? -17.001 -6.745 35.814 1.00 69.70 21 LEU B C 1
ATOM 1219 O O . LEU B 1 22 ? -16.882 -5.593 35.384 1.00 66.66 21 LEU B O 1
ATOM 1224 N N . LYS B 1 23 ? -17.919 -7.076 36.726 1.00 72.07 22 LYS B N 1
ATOM 1225 C CA . LYS B 1 23 ? -18.759 -6.049 37.335 1.00 74.82 22 LYS B CA 1
ATOM 1226 C C . LYS B 1 23 ? -17.917 -5.047 38.113 1.00 71.48 22 LYS B C 1
ATOM 1227 O O . LYS B 1 23 ? -18.177 -3.839 38.068 1.00 68.16 22 LYS B O 1
ATOM 1229 N N . LYS B 1 24 ? -16.896 -5.530 38.826 1.00 69.27 23 LYS B N 1
ATOM 1230 C CA . LYS B 1 24 ? -16.017 -4.631 39.567 1.00 66.69 23 LYS B CA 1
ATOM 1231 C C . LYS B 1 24 ? -15.221 -3.739 38.622 1.00 62.97 23 LYS B C 1
ATOM 1232 O O . LYS B 1 24 ? -15.004 -2.555 38.910 1.00 63.56 23 LYS B O 1
ATOM 1238 N N . ALA B 1 25 ? -14.788 -4.284 37.483 1.00 63.98 24 ALA B N 1
ATOM 1239 C CA . ALA B 1 25 ? -14.072 -3.470 36.508 1.00 63.43 24 ALA B CA 1
ATOM 1240 C C . ALA B 1 25 ? -14.977 -2.421 35.876 1.00 62.65 24 ALA B C 1
ATOM 1241 O O . ALA B 1 25 ? -14.499 -1.352 35.480 1.00 59.31 24 ALA B O 1
ATOM 1243 N N . SER B 1 26 ? -16.279 -2.703 35.777 1.00 65.51 25 SER B N 1
ATOM 1244 C CA . SER B 1 26 ? -17.200 -1.746 35.169 1.00 61.37 25 SER B CA 1
ATOM 1245 C C . SER B 1 26 ? -17.339 -0.492 36.021 1.00 60.70 25 SER B C 1
ATOM 1246 O O . SER B 1 26 ? -17.429 0.620 35.487 1.00 60.65 25 SER B O 1
ATOM 1249 N N . GLU B 1 27 ? -17.364 -0.647 37.347 1.00 63.89 26 GLU B N 1
ATOM 1250 C CA . GLU B 1 27 ? -17.438 0.522 38.216 1.00 65.63 26 GLU B CA 1
ATOM 1251 C C . GLU B 1 27 ? -16.140 1.318 38.174 1.00 64.90 26 GLU B C 1
ATOM 1252 O O . GLU B 1 27 ? -16.162 2.554 38.180 1.00 65.89 26 GLU B O 1
ATOM 1258 N N . LEU B 1 28 ? -14.999 0.626 38.125 1.00 63.44 27 LEU B N 1
ATOM 1259 C CA . LEU B 1 28 ? -13.719 1.320 38.020 1.00 65.09 27 LEU B CA 1
ATOM 1260 C C . LEU B 1 28 ? -13.571 2.001 36.666 1.00 67.80 27 LEU B C 1
ATOM 1261 O O . LEU B 1 28 ? -12.992 3.090 36.572 1.00 67.09 27 LEU B O 1
ATOM 1266 N N . LEU B 1 29 ? -14.089 1.377 35.605 1.00 65.98 28 LEU B N 1
ATOM 1267 C CA . LEU B 1 29 ? -13.998 1.978 34.278 1.00 65.44 28 LEU B CA 1
ATOM 1268 C C . LEU B 1 29 ? -14.856 3.233 34.178 1.00 67.97 28 LEU B C 1
ATOM 1269 O O . LEU B 1 29 ? -14.431 4.237 33.593 1.00 68.47 28 LEU B O 1
ATOM 1274 N N . LYS B 1 30 ? -16.066 3.197 34.743 1.00 71.60 29 LYS B N 1
ATOM 1275 C CA . LYS B 1 30 ? -16.938 4.366 34.700 1.00 77.08 29 LYS B CA 1
ATOM 1276 C C . LYS B 1 30 ? -16.327 5.548 35.440 1.00 79.61 29 LYS B C 1
ATOM 1277 O O . LYS B 1 30 ? -16.544 6.702 35.052 1.00 81.03 29 LYS B O 1
ATOM 1279 N N . GLU B 1 31 ? -15.560 5.286 36.499 1.00 96.59 30 GLU B N 1
ATOM 1280 C CA . GLU B 1 31 ? -14.896 6.365 37.220 1.00 97.63 30 GLU B CA 1
ATOM 1281 C C . GLU B 1 31 ? -13.583 6.768 36.562 1.00 97.39 30 GLU B C 1
ATOM 1282 O O . GLU B 1 31 ? -13.227 7.952 36.576 1.00 105.11 30 GLU B O 1
ATOM 1284 N N . GLU B 1 32 ? -12.856 5.810 35.982 1.00 74.31 31 GLU B N 1
ATOM 1285 C CA . GLU B 1 32 ? -11.577 6.133 35.360 1.00 75.02 31 GLU B CA 1
ATOM 1286 C C . GLU B 1 32 ? -11.759 6.882 34.047 1.00 76.13 31 GLU B C 1
ATOM 1287 O O . GLU B 1 32 ? -10.904 7.694 33.677 1.00 75.88 31 GLU B O 1
ATOM 1289 N N . MET B 1 33 ? -12.858 6.627 33.331 1.00 74.45 32 MET B N 1
ATOM 1290 C CA . MET B 1 33 ? -13.071 7.292 32.049 1.00 66.18 32 MET B CA 1
ATOM 1291 C C . MET B 1 33 ? -13.349 8.778 32.234 1.00 66.16 32 MET B C 1
ATOM 1292 O O . MET B 1 33 ? -12.800 9.612 31.504 1.00 60.09 32 MET B O 1
ATOM 1297 N N . GLU B 1 34 ? -14.200 9.129 33.202 1.00 71.41 33 GLU B N 1
ATOM 1298 C CA . GLU B 1 34 ? -14.472 10.538 33.469 1.00 69.34 33 GLU B CA 1
ATOM 1299 C C . GLU B 1 34 ? -13.219 11.270 33.930 1.00 75.73 33 GLU B C 1
ATOM 1300 O O . GLU B 1 34 ? -13.059 12.464 33.650 1.00 78.00 33 GLU B O 1
ATOM 1302 N N . LYS B 1 35 ? -12.320 10.575 34.630 1.00 76.09 34 LYS B N 1
ATOM 1303 C CA . LYS B 1 35 ? -11.072 11.193 35.063 1.00 73.55 34 LYS B CA 1
ATOM 1304 C C . LYS B 1 35 ? -10.070 11.295 33.918 1.00 73.06 34 LYS B C 1
ATOM 1305 O O . LYS B 1 35 ? -9.309 12.266 33.841 1.00 74.93 34 LYS B O 1
ATOM 1307 N N . LEU B 1 36 ? -10.054 10.306 33.019 1.00 73.22 35 LEU B N 1
ATOM 1308 C CA . LEU B 1 36 ? -9.142 10.362 31.880 1.00 72.89 35 LEU B CA 1
ATOM 1309 C C . LEU B 1 36 ? -9.508 11.485 30.920 1.00 72.45 35 LEU B C 1
ATOM 1310 O O . LEU B 1 36 ? -8.620 12.092 30.311 1.00 75.72 35 LEU B O 1
ATOM 1315 N N . LEU B 1 37 ? -10.803 11.773 30.765 1.00 67.21 36 LEU B N 1
ATOM 1316 C CA . LEU B 1 37 ? -11.207 12.899 29.931 1.00 73.56 36 LEU B CA 1
ATOM 1317 C C . LEU B 1 37 ? -10.839 14.229 30.575 1.00 75.34 36 LEU B C 1
ATOM 1318 O O . LEU B 1 37 ? -10.492 15.183 29.870 1.00 72.57 36 LEU B O 1
ATOM 1320 N N . GLU B 1 38 ? -10.907 14.309 31.906 1.00 73.93 37 GLU B N 1
ATOM 1321 C CA . GLU B 1 38 ? -10.507 15.531 32.596 1.00 77.60 37 GLU B CA 1
ATOM 1322 C C . GLU B 1 38 ? -9.017 15.800 32.425 1.00 80.24 37 GLU B C 1
ATOM 1323 O O . GLU B 1 38 ? -8.610 16.945 32.198 1.00 81.84 37 GLU B O 1
ATOM 1329 N N . GLU B 1 39 ? -8.190 14.756 32.530 1.00 85.21 38 GLU B N 1
ATOM 1330 C CA . GLU B 1 39 ? -6.751 14.915 32.357 1.00 87.95 38 GLU B CA 1
ATOM 1331 C C . GLU B 1 39 ? -6.366 15.180 30.908 1.00 84.32 38 GLU B C 1
ATOM 1332 O O . GLU B 1 39 ? -5.308 15.766 30.658 1.00 84.31 38 GLU B O 1
ATOM 1338 N N . GLY B 1 40 ? -7.194 14.765 29.954 1.00 86.14 39 GLY B N 1
ATOM 1339 C CA . GLY B 1 40 ? -6.889 14.944 28.552 1.00 82.69 39 GLY B CA 1
ATOM 1340 C C . GLY B 1 40 ? -6.064 13.844 27.927 1.00 82.12 39 GLY B C 1
ATOM 1341 O O . GLY B 1 40 ? -5.647 13.989 26.772 1.00 79.52 39 GLY B O 1
ATOM 1342 N N . ASP B 1 41 ? -5.812 12.755 28.647 1.00 89.27 40 ASP B N 1
ATOM 1343 C CA . ASP B 1 41 ? -5.044 11.631 28.116 1.00 90.52 40 ASP B CA 1
ATOM 1344 C C . ASP B 1 41 ? -5.906 10.877 27.113 1.00 81.30 40 ASP B C 1
ATOM 1345 O O . ASP B 1 41 ? -6.692 10.003 27.483 1.00 76.88 40 ASP B O 1
ATOM 1350 N N . LEU B 1 42 ? -5.759 11.211 25.830 1.00 76.50 41 LEU B N 1
ATOM 1351 C CA . LEU B 1 42 ? -6.575 10.583 24.798 1.00 77.76 41 LEU B CA 1
ATOM 1352 C C . LEU B 1 42 ? -6.043 9.223 24.369 1.00 74.68 41 LEU B C 1
ATOM 1353 O O . LEU B 1 42 ? -6.822 8.397 23.884 1.00 73.17 41 LEU B O 1
ATOM 1358 N N . ASP B 1 43 ? -4.743 8.969 24.533 1.00 81.97 42 ASP B N 1
ATOM 1359 C CA . ASP B 1 43 ? -4.211 7.647 24.216 1.00 79.10 42 ASP B CA 1
ATOM 1360 C C . ASP B 1 43 ? -4.655 6.617 25.246 1.00 73.11 42 ASP B C 1
ATOM 1361 O O . ASP B 1 43 ? -5.013 5.488 24.890 1.00 71.10 42 ASP B O 1
ATOM 1363 N N . ALA B 1 44 ? -4.641 6.988 26.529 1.00 68.92 43 ALA B N 1
ATOM 1364 C CA . ALA B 1 44 ? -5.093 6.070 27.569 1.00 70.10 43 ALA B CA 1
ATOM 1365 C C . ALA B 1 44 ? -6.608 5.917 27.563 1.00 61.98 43 ALA B C 1
ATOM 1366 O O . ALA B 1 44 ? -7.121 4.835 27.874 1.00 52.96 43 ALA B O 1
ATOM 1368 N N . LEU B 1 45 ? -7.338 6.981 27.219 1.00 60.07 44 LEU B N 1
ATOM 1369 C CA . LEU B 1 45 ? -8.791 6.884 27.136 1.00 61.38 44 LEU B CA 1
ATOM 1370 C C . LEU B 1 45 ? -9.223 5.907 26.050 1.00 57.58 44 LEU B C 1
ATOM 1371 O O . LEU B 1 45 ? -10.245 5.227 26.198 1.00 54.85 44 LEU B O 1
ATOM 1376 N N . LYS B 1 46 ? -8.459 5.820 24.958 1.00 57.57 45 LYS B N 1
ATOM 1377 C CA . LYS B 1 46 ? -8.766 4.846 23.915 1.00 56.35 45 LYS B CA 1
ATOM 1378 C C . LYS B 1 46 ? -8.593 3.417 24.413 1.00 55.45 45 LYS B C 1
ATOM 1379 O O . LYS B 1 46 ? -9.308 2.515 23.963 1.00 56.53 45 LYS B O 1
ATOM 1383 N N . LYS B 1 47 ? -7.654 3.190 25.333 1.00 56.70 46 LYS B N 1
ATOM 1384 C CA . LYS B 1 47 ? -7.512 1.863 25.922 1.00 57.87 46 LYS B CA 1
ATOM 1385 C C . LYS B 1 47 ? -8.657 1.564 26.880 1.00 54.07 46 LYS B C 1
ATOM 1386 O O . LYS B 1 47 ? -9.189 0.447 26.891 1.00 55.83 46 LYS B O 1
ATOM 1392 N N . ALA B 1 48 ? -9.049 2.548 27.693 1.00 55.76 47 ALA B N 1
ATOM 1393 C CA . ALA B 1 48 ? -10.190 2.361 28.583 1.00 53.71 47 ALA B CA 1
ATOM 1394 C C . ALA B 1 48 ? -11.473 2.158 27.788 1.00 53.28 47 ALA B C 1
ATOM 1395 O O . ALA B 1 48 ? -12.309 1.319 28.144 1.00 51.67 47 ALA B O 1
ATOM 1397 N N . LEU B 1 49 ? -11.644 2.918 26.704 1.00 55.03 48 LEU B N 1
ATOM 1398 C CA . LEU B 1 49 ? -12.799 2.721 25.835 1.00 51.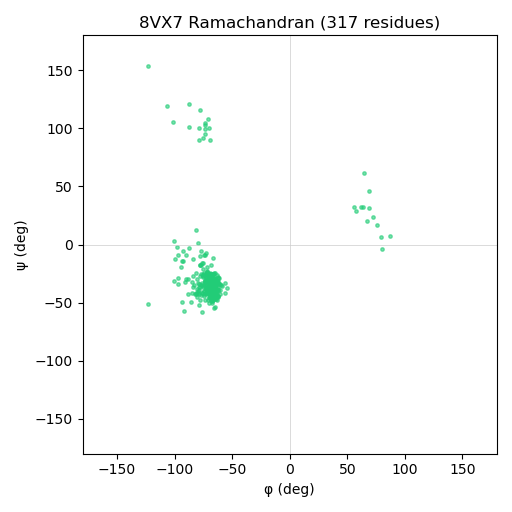94 48 LEU B CA 1
ATOM 1399 C C . LEU B 1 49 ? -12.787 1.334 25.209 1.00 50.56 48 LEU B C 1
ATOM 1400 O O . LEU B 1 49 ? -13.838 0.698 25.068 1.00 54.04 48 LEU B O 1
ATOM 1405 N N . GLN B 1 50 ? -11.605 0.849 24.825 1.00 50.15 49 GLN B N 1
ATOM 1406 C CA . GLN B 1 50 ? -11.503 -0.503 24.289 1.00 54.82 49 GLN B CA 1
ATOM 1407 C C . GLN B 1 50 ? -11.879 -1.538 25.343 1.00 56.93 49 GLN B C 1
ATOM 1408 O O . GLN B 1 50 ? -12.513 -2.554 25.031 1.00 57.43 49 GLN B O 1
ATOM 1414 N N . LEU B 1 51 ? -11.507 -1.290 26.602 1.00 57.30 50 LEU B N 1
ATOM 1415 C CA . LEU B 1 51 ? -11.878 -2.199 27.682 1.00 51.27 50 LEU B CA 1
ATOM 1416 C C . LEU B 1 51 ? -13.359 -2.089 28.014 1.00 54.54 50 LEU B C 1
ATOM 1417 O O . LEU B 1 51 ? -14.002 -3.090 28.352 1.00 52.87 50 LEU B O 1
ATOM 1422 N N . ALA B 1 52 ? -13.912 -0.877 27.935 1.00 56.56 51 ALA B N 1
ATOM 1423 C CA . ALA B 1 52 ? -15.312 -0.669 28.289 1.00 54.18 51 ALA B CA 1
ATOM 1424 C C . ALA B 1 52 ? -16.235 -1.424 27.341 1.00 54.23 51 ALA B C 1
ATOM 1425 O O . ALA B 1 52 ? -17.170 -2.105 27.777 1.00 58.47 51 ALA B O 1
ATOM 1427 N N . VAL B 1 53 ? -15.983 -1.320 26.034 1.00 54.80 52 VAL B N 1
ATOM 1428 C CA . VAL B 1 53 ? -16.788 -2.043 25.058 1.00 57.00 52 VAL B CA 1
ATOM 1429 C C . VAL B 1 53 ? -16.489 -3.533 25.041 1.00 61.45 52 VAL B C 1
ATOM 1430 O O . VAL B 1 53 ? -17.209 -4.290 24.384 1.00 75.41 52 VAL B O 1
ATOM 1434 N N . ASN B 1 54 ? -15.447 -3.978 25.741 1.00 56.56 53 ASN B N 1
ATOM 1435 C CA . ASN B 1 54 ? -15.135 -5.400 25.797 1.00 60.24 53 ASN B CA 1
ATOM 1436 C C . ASN B 1 54 ? -15.868 -6.102 26.932 1.00 68.78 53 ASN B C 1
ATOM 1437 O O . ASN B 1 54 ? -16.390 -7.206 26.743 1.00 74.13 53 ASN B O 1
ATOM 1442 N N . VAL B 1 55 ? -15.920 -5.481 28.113 1.00 70.30 54 VAL B N 1
ATOM 1443 C CA . VAL B 1 55 ? -16.675 -6.065 29.215 1.00 70.91 54 VAL B CA 1
ATOM 1444 C C . VAL B 1 55 ? -18.171 -5.913 28.979 1.00 84.49 54 VAL B C 1
ATOM 1445 O O . VAL B 1 55 ? -18.963 -6.767 29.396 1.00 93.84 54 VAL B O 1
ATOM 1447 N N . ALA B 1 56 ? -18.585 -4.836 28.306 1.00 86.24 55 ALA B N 1
ATOM 1448 C CA . ALA B 1 56 ? -20.004 -4.632 28.040 1.00 82.87 55 ALA B CA 1
ATOM 1449 C C . ALA B 1 56 ? -20.539 -5.636 27.026 1.00 86.29 55 ALA B C 1
ATOM 1450 O O . ALA B 1 56 ? -21.688 -6.077 27.145 1.00 98.24 55 ALA B O 1
ATOM 1452 N N . ASP B 1 57 ? -19.731 -6.015 26.035 1.00 81.16 56 ASP B N 1
ATOM 1453 C CA . ASP B 1 57 ? -20.129 -6.992 25.029 1.00 89.94 56 ASP B CA 1
ATOM 1454 C C . ASP B 1 57 ? -19.976 -8.435 25.496 1.00 98.36 56 ASP B C 1
ATOM 1455 O O . ASP B 1 57 ? -20.048 -9.350 24.670 1.00 97.11 56 ASP B O 1
ATOM 1458 N N . HIS B 1 58 ? -19.754 -8.662 26.787 1.00 119.43 57 HIS B N 1
ATOM 1459 C CA . HIS B 1 58 ? -19.895 -9.989 27.373 1.00 120.20 57 HIS B CA 1
ATOM 1460 C C . HIS B 1 58 ? -20.891 -9.995 28.519 1.00 122.80 57 HIS B C 1
ATOM 1461 O O . HIS B 1 58 ? -21.811 -10.822 28.534 1.00 133.05 57 HIS B O 1
ATOM 1468 N N . ASN B 1 59 ? -20.734 -9.084 29.480 1.00 108.20 58 ASN B N 1
ATOM 1469 C CA . ASN B 1 59 ? -21.650 -8.996 30.608 1.00 111.64 58 ASN B CA 1
ATOM 1470 C C . ASN B 1 59 ? -23.006 -8.419 30.225 1.00 115.82 58 ASN B C 1
ATOM 1471 O O . ASN B 1 59 ? -23.913 -8.412 31.064 1.00 119.72 58 ASN B O 1
ATOM 1476 N N . GLY B 1 60 ? -23.167 -7.939 28.993 1.00 125.21 59 GLY B N 1
ATOM 1477 C CA . GLY B 1 60 ? -24.426 -7.364 28.563 1.00 120.96 59 GLY B CA 1
ATOM 1478 C C . GLY B 1 60 ? -24.738 -6.055 29.258 1.00 121.85 59 GLY B C 1
ATOM 1479 O O . GLY B 1 60 ? -25.861 -5.841 29.725 1.00 119.03 59 GLY B O 1
ATOM 1480 N N . ASP B 1 61 ? -23.747 -5.172 29.334 1.00 111.62 60 ASP B N 1
ATOM 1481 C CA . ASP B 1 61 ? -23.895 -3.893 30.015 1.00 102.90 60 ASP B CA 1
ATOM 1482 C C . ASP B 1 61 ? -24.445 -2.857 29.043 1.00 91.70 60 ASP B C 1
ATOM 1483 O O . ASP B 1 61 ? -23.831 -2.581 28.007 1.00 91.00 60 ASP B O 1
ATOM 1488 N N . LYS B 1 62 ? -25.602 -2.291 29.377 1.00 81.90 61 LYS B N 1
ATOM 1489 C CA . LYS B 1 62 ? -26.159 -1.174 28.627 1.00 82.49 61 LYS B CA 1
ATOM 1490 C C . LYS B 1 62 ? -25.847 0.173 29.258 1.00 78.52 61 LYS B C 1
ATOM 1491 O O . LYS B 1 62 ? -25.745 1.173 28.541 1.00 72.87 61 LYS B O 1
ATOM 1493 N N . GLU B 1 63 ? -25.684 0.218 30.582 1.00 77.77 62 GLU B N 1
ATOM 1494 C CA . GLU B 1 63 ? -25.370 1.471 31.257 1.00 70.52 62 GLU B CA 1
ATOM 1495 C C . GLU B 1 63 ? -23.919 1.880 31.031 1.00 73.18 62 GLU B C 1
ATOM 1496 O O . GLU B 1 63 ? -23.635 3.058 30.785 1.00 70.16 62 GLU B O 1
ATOM 1499 N N . LEU B 1 64 ? -22.991 0.924 31.109 1.00 73.70 63 LEU B N 1
ATOM 1500 C CA . LEU B 1 64 ? -21.584 1.236 30.883 1.00 67.52 63 LEU B CA 1
ATOM 1501 C C . LEU B 1 64 ? -21.294 1.457 29.403 1.00 69.41 63 LEU B C 1
ATOM 1502 O O . LEU B 1 64 ? -20.469 2.307 29.051 1.00 66.83 63 LEU B O 1
ATOM 1507 N N . LEU B 1 65 ? -21.964 0.704 28.525 1.00 72.36 64 LEU B N 1
ATOM 1508 C CA . LEU B 1 65 ? -21.785 0.909 27.092 1.00 63.69 64 LEU B CA 1
ATOM 1509 C C . LEU B 1 65 ? -22.288 2.283 26.667 1.00 61.89 64 LEU B C 1
ATOM 1510 O O . LEU B 1 65 ? -21.650 2.960 25.852 1.00 59.97 64 LEU B O 1
ATOM 1513 N N . ALA B 1 66 ? -23.431 2.713 27.209 1.00 63.28 65 ALA B N 1
ATOM 1514 C CA . ALA B 1 66 ? -23.897 4.070 26.952 1.00 63.50 65 ALA B CA 1
ATOM 1515 C C . ALA B 1 66 ? -22.966 5.102 27.573 1.00 60.42 65 ALA B C 1
ATOM 1516 O O . ALA B 1 66 ? -22.783 6.189 27.012 1.00 56.24 65 ALA B O 1
ATOM 1518 N N . HIS B 1 67 ? -22.372 4.782 28.725 1.00 66.18 66 HIS B N 1
ATOM 1519 C CA . HIS B 1 67 ? -21.378 5.671 29.316 1.00 69.25 66 HIS B CA 1
ATOM 1520 C C . HIS B 1 67 ? -20.128 5.741 28.448 1.00 67.99 66 HIS B C 1
ATOM 1521 O O . HIS B 1 67 ? -19.537 6.814 28.285 1.00 66.41 66 HIS B O 1
ATOM 1528 N N . ALA B 1 68 ? -19.715 4.606 27.878 1.00 65.90 67 ALA B N 1
ATOM 1529 C CA . ALA B 1 68 ? -18.600 4.617 26.937 1.00 60.50 67 ALA B CA 1
ATOM 1530 C C . ALA B 1 68 ? -18.957 5.390 25.675 1.00 58.96 67 ALA B C 1
ATOM 1531 O O . ALA B 1 68 ? -18.115 6.102 25.116 1.00 57.15 67 ALA B O 1
ATOM 1533 N N . ALA B 1 69 ? -20.204 5.265 25.212 1.00 59.39 68 ALA B N 1
ATOM 1534 C CA . ALA B 1 69 ? -20.656 6.050 24.071 1.00 57.47 68 ALA B CA 1
ATOM 1535 C C . ALA B 1 69 ? -20.788 7.528 24.410 1.00 57.91 68 ALA B C 1
ATOM 1536 O O . ALA B 1 69 ? -20.711 8.367 23.506 1.00 56.83 68 ALA B O 1
ATOM 1538 N N . GLU B 1 70 ? -20.982 7.864 25.686 1.00 62.93 69 GLU B N 1
ATOM 1539 C CA . GLU B 1 70 ? -21.087 9.265 26.080 1.00 60.04 69 GLU B CA 1
ATOM 1540 C C . GLU B 1 70 ? -19.719 9.936 26.127 1.00 56.70 69 GLU B C 1
ATOM 1541 O O . GLU B 1 70 ? -19.568 11.070 25.660 1.00 57.93 69 GLU B O 1
ATOM 1543 N N . VAL B 1 71 ? -18.713 9.257 26.683 1.00 56.93 70 VAL B N 1
ATOM 1544 C CA . VAL B 1 71 ? -17.374 9.835 26.711 1.00 60.34 70 VAL B CA 1
ATOM 1545 C C . VAL B 1 71 ? -16.697 9.768 25.348 1.00 60.27 70 VAL B C 1
ATOM 1546 O O . VAL B 1 71 ? -15.704 10.471 25.127 1.00 60.21 70 VAL B O 1
ATOM 1550 N N . ILE B 1 72 ? -17.204 8.943 24.428 1.00 58.69 71 ILE B N 1
ATOM 1551 C CA . ILE B 1 72 ? -16.713 8.973 23.053 1.00 57.54 71 ILE B CA 1
ATOM 1552 C C . ILE B 1 72 ? -17.048 10.313 22.409 1.00 60.23 71 ILE B C 1
ATOM 1553 O O . ILE B 1 72 ? -16.208 10.932 21.745 1.00 62.99 71 ILE B O 1
ATOM 1558 N N . LYS B 1 73 ? -18.285 10.779 22.603 1.00 60.91 72 LYS B N 1
ATOM 1559 C CA . LYS B 1 73 ? -18.681 12.077 22.069 1.00 62.57 72 LYS B CA 1
ATOM 1560 C C . LYS B 1 73 ? -17.883 13.206 22.705 1.00 63.61 72 LYS B C 1
ATOM 1561 O O . LYS B 1 73 ? -17.588 14.206 22.043 1.00 66.96 72 LYS B O 1
ATOM 1565 N N . ARG B 1 74 ? -17.522 13.065 23.982 1.00 63.82 73 ARG B N 1
ATOM 1566 C CA . ARG B 1 74 ? -16.706 14.084 24.632 1.00 66.93 73 ARG B CA 1
ATOM 1567 C C . ARG B 1 74 ? -15.258 14.010 24.163 1.00 60.12 73 ARG B C 1
ATOM 1568 O O . ARG B 1 74 ? -14.614 15.044 23.952 1.00 60.35 73 ARG B O 1
ATOM 1570 N N . ALA B 1 75 ? -14.730 12.795 23.988 1.00 59.71 74 ALA B N 1
ATOM 1571 C CA . ALA B 1 75 ? -13.349 12.645 23.542 1.00 62.17 74 ALA B CA 1
ATOM 1572 C C . ALA B 1 75 ? -13.176 13.060 22.088 1.00 68.93 74 ALA B C 1
ATOM 1573 O O . ALA B 1 75 ? -12.083 13.482 21.692 1.00 71.39 74 ALA B O 1
ATOM 1575 N N . LEU B 1 76 ? -14.231 12.947 21.279 1.00 65.32 75 LEU B N 1
ATOM 1576 C CA . LEU B 1 76 ? -14.137 13.367 19.886 1.00 66.83 75 LEU B CA 1
ATOM 1577 C C . LEU B 1 76 ? -13.989 14.879 19.774 1.00 71.86 75 LEU B C 1
ATOM 1578 O O . LEU B 1 76 ? -13.265 15.375 18.903 1.00 77.64 75 LEU B O 1
ATOM 1583 N N . ASP B 1 77 ? -14.667 15.628 20.647 1.00 66.20 76 ASP B N 1
ATOM 1584 C CA . ASP B 1 77 ? -14.554 17.083 20.617 1.00 69.56 76 ASP B CA 1
ATOM 1585 C C . ASP B 1 77 ? -13.166 17.542 21.044 1.00 74.66 76 ASP B C 1
ATOM 1586 O O . ASP B 1 77 ? -12.611 18.481 20.459 1.00 79.14 76 ASP B O 1
ATOM 1591 N N . LEU B 1 78 ? -12.587 16.897 22.060 1.00 73.80 77 LEU B N 1
ATOM 1592 C CA . LEU B 1 78 ? -11.230 17.242 22.470 1.00 78.17 77 LEU B CA 1
ATOM 1593 C C . LEU B 1 78 ? -10.222 16.887 21.384 1.00 77.54 77 LEU B C 1
ATOM 1594 O O . LEU B 1 78 ? -9.264 17.632 21.150 1.00 78.87 77 LEU B O 1
ATOM 1596 N N . ALA B 1 79 ? -10.423 15.751 20.711 1.00 74.92 78 ALA B N 1
ATOM 1597 C CA . ALA B 1 79 ? -9.558 15.393 19.593 1.00 75.03 78 ALA B CA 1
ATOM 1598 C C . ALA B 1 79 ? -9.717 16.363 18.431 1.00 78.66 78 ALA B C 1
ATOM 1599 O O . ALA B 1 79 ? -8.775 16.561 17.655 1.00 78.74 78 ALA B O 1
ATOM 1601 N N . LEU B 1 80 ? -10.895 16.975 18.294 1.00 77.56 79 LEU B N 1
ATOM 1602 C CA . LEU B 1 80 ? -11.107 17.956 17.236 1.00 78.98 79 LEU B CA 1
ATOM 1603 C C . LEU B 1 80 ? -10.507 19.308 17.600 1.00 80.56 79 LEU B C 1
ATOM 1604 O O . LEU B 1 80 ? -9.981 20.010 16.729 1.00 81.77 79 LEU B O 1
ATOM 1609 N N . GLU B 1 81 ? -10.579 19.690 18.877 1.00 89.79 80 GLU B N 1
ATOM 1610 C CA . GLU B 1 81 ? -9.974 20.942 19.310 1.00 90.65 80 GLU B CA 1
ATOM 1611 C C . GLU B 1 81 ? -8.453 20.866 19.338 1.00 90.38 80 GLU B C 1
ATOM 1612 O O . GLU B 1 81 ? -7.791 21.905 19.246 1.00 99.22 80 GLU B O 1
ATOM 1618 N N . ALA B 1 82 ? -7.887 19.667 19.455 1.00 81.65 81 ALA B N 1
ATOM 1619 C CA . ALA B 1 82 ? -6.444 19.482 19.495 1.00 77.44 81 ALA B CA 1
ATOM 1620 C C . ALA B 1 82 ? -5.870 19.021 18.164 1.00 74.98 81 ALA B C 1
ATOM 1621 O O . ALA B 1 82 ? -4.664 18.765 18.084 1.00 74.36 81 ALA B O 1
ATOM 1623 N N . LYS B 1 83 ? -6.702 18.906 17.127 1.00 80.89 82 LYS B N 1
ATOM 1624 C CA . LYS B 1 83 ? -6.278 18.446 15.803 1.00 71.71 82 LYS B CA 1
ATOM 1625 C C . LYS B 1 83 ? -5.633 17.064 15.861 1.00 67.13 82 LYS B C 1
ATOM 1626 O O . LYS B 1 83 ? -4.775 16.730 15.041 1.00 62.48 82 LYS B O 1
ATOM 1631 N N . ASP B 1 84 ? -6.042 16.249 16.832 1.00 68.44 83 ASP B N 1
ATOM 1632 C CA . 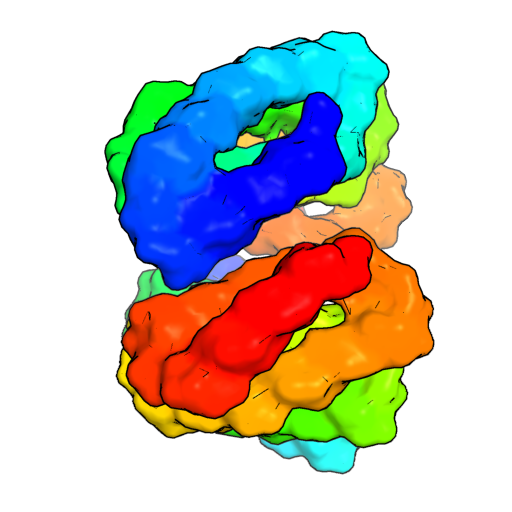ASP B 1 84 ? -5.536 14.885 16.978 1.00 70.96 83 ASP B CA 1
ATOM 1633 C C . ASP B 1 84 ? -6.258 14.005 15.966 1.00 69.31 83 ASP B C 1
ATOM 1634 O O . ASP B 1 84 ? -7.311 13.430 16.245 1.00 70.68 83 ASP B O 1
ATOM 1639 N N . LEU B 1 85 ? -5.678 13.901 14.766 1.00 69.74 84 LEU B N 1
ATOM 1640 C CA . LEU B 1 85 ? -6.319 13.137 13.700 1.00 72.61 84 LEU B CA 1
ATOM 1641 C C . LEU B 1 85 ? -6.327 11.645 14.008 1.00 73.30 84 LEU B C 1
ATOM 1642 O O . LEU B 1 85 ? -7.308 10.951 13.715 1.00 68.44 84 LEU B O 1
ATOM 1647 N N . GLN B 1 86 ? -5.245 11.132 14.599 1.00 72.38 85 GLN B N 1
ATOM 1648 C CA . GLN B 1 86 ? -5.196 9.712 14.931 1.00 71.15 85 GLN B CA 1
ATOM 1649 C C . GLN B 1 86 ? -6.193 9.355 16.025 1.00 68.23 85 GLN B C 1
ATOM 1650 O O . GLN B 1 86 ? -6.709 8.232 16.048 1.00 64.11 85 GLN B O 1
ATOM 1656 N N . SER B 1 87 ? -6.475 10.287 16.937 1.00 73.16 86 SER B N 1
ATOM 1657 C CA . SER B 1 87 ? -7.492 10.042 17.952 1.00 67.34 86 SER B CA 1
ATOM 1658 C C . SER B 1 87 ? -8.892 10.227 17.380 1.00 63.73 86 SER B C 1
ATOM 1659 O O . SER B 1 87 ? -9.740 9.337 17.500 1.00 67.18 86 SER B O 1
ATOM 1661 N N . ALA B 1 88 ? -9.142 11.375 16.740 1.00 60.59 87 ALA B N 1
ATOM 1662 C CA . ALA B 1 88 ? -10.463 11.653 16.184 1.00 64.92 87 ALA B CA 1
ATOM 1663 C C . ALA B 1 88 ? -10.923 10.542 15.248 1.00 62.52 87 ALA B C 1
ATOM 1664 O O . ALA B 1 88 ? -12.109 10.194 15.220 1.00 57.20 87 ALA B O 1
ATOM 1666 N N . LYS B 1 89 ? -9.996 9.967 14.479 1.00 63.72 88 LYS B N 1
ATOM 1667 C CA . LYS B 1 89 ? -10.345 8.826 13.641 1.00 57.29 88 LYS B CA 1
ATOM 1668 C C . LYS B 1 89 ? -10.708 7.608 14.480 1.00 55.29 88 LYS B C 1
ATOM 1669 O O . LYS B 1 89 ? -11.585 6.829 14.090 1.00 57.35 88 LYS B O 1
ATOM 1671 N N . TYR B 1 90 ? -10.057 7.430 15.632 1.00 55.61 89 TYR B N 1
ATOM 1672 C CA . TYR B 1 90 ? -10.383 6.296 16.491 1.00 56.43 89 TYR B CA 1
ATOM 1673 C C . TYR B 1 90 ? -11.708 6.509 17.212 1.00 53.21 89 TYR B C 1
ATOM 1674 O O . TYR B 1 90 ? -12.530 5.589 17.291 1.00 50.34 89 TYR B O 1
ATOM 1683 N N . LEU B 1 91 ? -11.930 7.709 17.759 1.00 53.01 90 LEU B N 1
ATOM 1684 C CA . LEU B 1 91 ? -13.189 7.979 18.449 1.00 53.66 90 LEU B CA 1
ATOM 1685 C C . LEU B 1 91 ? -14.376 7.860 17.502 1.00 55.79 90 LEU B C 1
ATOM 1686 O O . LEU B 1 91 ? -15.399 7.258 17.849 1.00 56.01 90 LEU B O 1
ATOM 1691 N N . ALA B 1 92 ? -14.258 8.424 16.298 1.00 58.46 91 ALA B N 1
ATOM 1692 C CA . ALA B 1 92 ? -15.365 8.384 15.348 1.00 55.08 91 ALA B CA 1
ATOM 1693 C C . ALA B 1 92 ? -15.628 6.963 14.867 1.00 55.42 91 ALA B C 1
ATOM 1694 O O . ALA B 1 92 ? -16.776 6.501 14.862 1.00 56.80 91 ALA B O 1
ATOM 1696 N N . SER B 1 93 ? -14.574 6.254 14.454 1.00 54.55 92 SER B N 1
ATOM 1697 C CA . SER B 1 93 ? -14.745 4.881 13.991 1.00 56.55 92 SER B CA 1
ATOM 1698 C C . SER B 1 93 ? -15.278 3.981 15.096 1.00 51.92 92 SER B C 1
ATOM 1699 O O . SER B 1 93 ? -16.028 3.038 14.821 1.00 49.07 92 SER B O 1
ATOM 1702 N N . LEU B 1 94 ? -14.908 4.255 16.348 1.00 59.04 93 LEU B N 1
ATOM 1703 C CA . LEU B 1 94 ? -15.473 3.497 17.458 1.00 53.31 93 LEU B CA 1
ATOM 1704 C C . LEU B 1 94 ? -16.938 3.852 17.671 1.00 53.61 93 LEU B C 1
ATOM 1705 O O . LEU B 1 94 ? -17.762 2.969 17.932 1.00 49.36 93 LEU B O 1
ATOM 1710 N N . ALA B 1 95 ? -17.284 5.137 17.549 1.00 52.26 94 ALA B N 1
ATOM 1711 C CA . ALA B 1 95 ? -18.674 5.552 17.710 1.00 52.44 94 ALA B CA 1
ATOM 1712 C C . ALA B 1 95 ? -19.586 4.865 16.703 1.00 59.72 94 ALA B C 1
ATOM 1713 O O . ALA B 1 95 ? -20.741 4.558 17.020 1.00 57.46 94 ALA B O 1
ATOM 1715 N N . LEU B 1 96 ? -19.086 4.615 15.490 1.00 58.92 95 LEU B N 1
ATOM 1716 C CA . LEU B 1 96 ? -19.872 3.898 14.492 1.00 55.70 95 LEU B CA 1
ATOM 1717 C C . LEU B 1 96 ? -20.058 2.434 14.872 1.00 59.44 95 LEU B C 1
ATOM 1718 O O . LEU B 1 96 ? -21.041 1.808 14.458 1.00 60.67 95 LEU B O 1
ATOM 1723 N N . TRP B 1 97 ? -19.134 1.878 15.659 1.00 57.91 96 TRP B N 1
ATOM 1724 C CA . TRP B 1 97 ? -19.231 0.477 16.058 1.00 64.59 96 TRP B CA 1
ATOM 1725 C C . TRP B 1 97 ? -20.456 0.235 16.934 1.00 68.41 96 TRP B C 1
ATOM 1726 O O . TRP B 1 97 ? -21.276 -0.644 16.644 1.00 71.22 96 TRP B O 1
ATOM 1737 N N . ILE B 1 98 ? -20.599 1.008 18.016 1.00 61.44 97 ILE B N 1
ATOM 1738 C CA . ILE B 1 98 ? -21.767 0.843 18.877 1.00 68.16 97 ILE B CA 1
ATOM 1739 C C . ILE B 1 98 ? -23.033 1.303 18.166 1.00 73.98 97 ILE B C 1
ATOM 1740 O O . ILE B 1 98 ? -24.109 0.727 18.368 1.00 71.94 97 ILE B O 1
ATOM 1745 N N . ALA B 1 99 ? -22.934 2.335 17.324 1.00 70.65 98 ALA B N 1
ATOM 1746 C CA . ALA B 1 99 ? -24.114 2.832 16.622 1.00 71.66 98 ALA B CA 1
ATOM 1747 C C . ALA B 1 99 ? -24.648 1.817 15.619 1.00 74.65 98 ALA B C 1
ATOM 1748 O O . ALA B 1 99 ? -25.842 1.837 15.297 1.00 79.11 98 ALA B O 1
ATOM 1750 N N . LYS B 1 100 ? -23.791 0.927 15.117 1.00 76.36 99 LYS B N 1
ATOM 1751 C CA . LYS B 1 100 ? -24.239 -0.070 14.151 1.00 77.53 99 LYS B CA 1
ATOM 1752 C C . LYS B 1 100 ? -24.896 -1.262 14.837 1.00 81.03 99 LYS B C 1
ATOM 1753 O O . LYS B 1 100 ? -25.934 -1.750 14.375 1.00 86.65 99 LYS B O 1
ATOM 1755 N N . ARG B 1 101 ? -24.313 -1.740 15.938 1.00 79.21 100 ARG B N 1
ATOM 1756 C CA . ARG B 1 101 ? -24.853 -2.918 16.608 1.00 78.67 100 ARG B CA 1
ATOM 1757 C C . ARG B 1 101 ? -26.042 -2.583 17.500 1.00 78.59 100 ARG B C 1
ATOM 1758 O O . ARG B 1 101 ? -26.924 -3.428 17.685 1.00 81.84 100 ARG B O 1
ATOM 1766 N N . ALA B 1 102 ? -26.092 -1.370 18.050 1.00 83.89 101 ALA B N 1
ATOM 1767 C CA . ALA B 1 102 ? -27.183 -0.967 18.926 1.00 88.63 101 ALA B CA 1
ATOM 1768 C C . ALA B 1 102 ? -28.238 -0.130 18.219 1.00 93.53 101 ALA B C 1
ATOM 1769 O O . ALA B 1 102 ? -29.321 0.070 18.780 1.00 98.52 101 ALA B O 1
ATOM 1771 N N . GLY B 1 103 ? -27.958 0.352 17.011 1.00 96.46 102 GLY B N 1
ATOM 1772 C CA . GLY B 1 103 ? -28.910 1.191 16.305 1.00 94.72 102 GLY B CA 1
ATOM 1773 C C . GLY B 1 103 ? -29.233 2.482 17.020 1.00 105.84 102 GLY B C 1
ATOM 1774 O O . GLY B 1 103 ? -30.364 2.972 16.923 1.00 109.07 102 GLY B O 1
ATOM 1775 N N . ASP B 1 104 ? -28.271 3.044 17.748 1.00 96.95 103 ASP B N 1
ATOM 1776 C CA . ASP B 1 104 ? -28.494 4.285 18.481 1.00 95.89 103 ASP B CA 1
ATOM 1777 C C . ASP B 1 104 ? -28.610 5.440 17.496 1.00 96.23 103 ASP B C 1
ATOM 1778 O O . ASP B 1 104 ? -27.613 5.859 16.899 1.00 91.67 103 ASP B O 1
ATOM 1783 N N . LYS B 1 105 ? -29.828 5.959 17.322 1.00 101.46 104 LYS B N 1
ATOM 1784 C CA . LYS B 1 105 ? -30.031 7.067 16.395 1.00 100.10 104 LYS B CA 1
ATOM 1785 C C . LYS B 1 105 ? -29.341 8.335 16.882 1.00 103.17 104 LYS B C 1
ATOM 1786 O O . LYS B 1 105 ? -28.986 9.201 16.073 1.00 103.91 104 LYS B O 1
ATOM 1788 N N . GLU B 1 106 ? -29.138 8.461 18.195 1.00 94.76 105 GLU B N 1
ATOM 1789 C CA . GLU B 1 106 ? -28.459 9.637 18.727 1.00 92.34 105 GLU B CA 1
ATOM 1790 C C . GLU B 1 106 ? -26.981 9.639 18.356 1.00 88.86 105 GLU B C 1
ATOM 1791 O O . GLU B 1 106 ? -26.442 10.672 17.939 1.00 88.58 105 GLU B O 1
ATOM 1794 N N . LEU B 1 107 ? -26.308 8.494 18.497 1.00 91.54 106 LEU B N 1
ATOM 1795 C CA . LEU B 1 107 ? -24.900 8.417 18.125 1.00 85.97 106 LEU B CA 1
ATOM 1796 C C . LEU B 1 107 ? -24.708 8.574 16.622 1.00 82.64 106 LEU B C 1
ATOM 1797 O O . LEU B 1 107 ? -23.700 9.140 16.184 1.00 76.03 106 LEU B O 1
ATOM 1800 N N . TYR B 1 108 ? -25.657 8.084 15.820 1.00 85.39 107 TYR B N 1
ATOM 1801 C CA . TYR B 1 108 ? -25.557 8.246 14.374 1.00 80.12 107 TYR B CA 1
ATOM 1802 C C . TYR B 1 108 ? -25.747 9.702 13.967 1.00 78.82 107 TYR B C 1
ATOM 1803 O O . TYR B 1 108 ? -25.045 10.200 13.079 1.00 74.58 107 TYR B O 1
ATOM 1812 N N . ALA B 1 109 ? -26.692 10.400 14.604 1.00 86.61 108 ALA B N 1
ATOM 1813 C CA . ALA B 1 109 ? -26.913 11.807 14.286 1.00 87.60 108 ALA B CA 1
ATOM 1814 C C . ALA B 1 109 ? -25.732 12.671 14.706 1.00 85.27 108 ALA B C 1
ATOM 1815 O O . ALA B 1 109 ? -25.430 13.671 14.045 1.00 87.40 108 ALA B O 1
ATOM 1817 N N . TYR B 1 110 ? -25.057 12.305 15.798 1.00 78.60 109 TYR B N 1
ATOM 1818 C CA . TYR B 1 110 ? -23.863 13.033 16.211 1.00 71.23 109 TYR B CA 1
ATOM 1819 C C . TYR B 1 110 ? -22.737 12.875 15.199 1.00 71.15 109 TYR B C 1
ATOM 1820 O O . TYR B 1 110 ? -21.918 13.786 15.035 1.00 67.44 109 TYR B O 1
ATOM 1829 N N . LEU B 1 111 ? -22.689 11.737 14.503 1.00 71.91 110 LEU B N 1
ATOM 1830 C CA . LEU B 1 111 ? -21.617 11.471 13.554 1.00 67.14 110 LEU B CA 1
ATOM 1831 C C . LEU B 1 111 ? -21.785 12.219 12.238 1.00 67.05 110 LEU B C 1
ATOM 1832 O O . LEU B 1 111 ? -20.786 12.464 11.554 1.00 65.70 110 LEU B O 1
ATOM 1837 N N . GLU B 1 112 ? -23.014 12.585 11.863 1.00 68.65 111 GLU B N 1
ATOM 1838 C CA . GLU B 1 112 ? -23.205 13.320 10.616 1.00 70.87 111 GLU B CA 1
ATOM 1839 C C . GLU B 1 112 ? -22.596 14.714 10.695 1.00 71.05 111 GLU B C 1
ATOM 1840 O O . GLU B 1 112 ? -21.972 15.180 9.735 1.00 70.82 111 GLU B O 1
ATOM 1846 N N . GLU B 1 113 ? -22.761 15.393 11.832 1.00 70.03 112 GLU B N 1
ATOM 1847 C CA . GLU B 1 113 ? -22.245 16.752 11.956 1.00 67.99 112 GLU B CA 1
ATOM 1848 C C . GLU B 1 113 ? -20.733 16.769 12.138 1.00 66.29 112 GLU B C 1
ATOM 1849 O O . GLU B 1 113 ? -20.077 17.748 11.763 1.00 70.07 112 GLU B O 1
ATOM 1851 N N . LYS B 1 114 ? -20.162 15.703 12.698 1.00 66.84 113 LYS B N 1
ATOM 1852 C CA . LYS B 1 114 ? -18.731 15.667 12.974 1.00 65.91 113 LYS B CA 1
ATOM 1853 C C . LYS B 1 114 ? -17.907 15.140 11.808 1.00 62.73 113 LYS B C 1
ATOM 1854 O O . LYS B 1 114 ? -16.748 15.542 11.654 1.00 64.37 113 LYS B O 1
ATOM 1860 N N . ILE B 1 115 ? -18.474 14.257 10.979 1.00 67.76 114 ILE B N 1
ATOM 1861 C CA . ILE B 1 115 ? -17.708 13.658 9.887 1.00 62.94 114 ILE B CA 1
ATOM 1862 C C . ILE B 1 115 ? -17.234 14.720 8.904 1.00 62.74 114 ILE B C 1
ATOM 1863 O O . ILE B 1 115 ? -16.197 14.551 8.250 1.00 65.46 114 ILE B O 1
ATOM 1868 N N . LYS B 1 116 ? -17.966 15.830 8.787 1.00 63.50 115 LYS B N 1
ATOM 1869 C CA . LYS B 1 116 ? -17.522 16.918 7.922 1.00 66.71 115 LYS B CA 1
ATOM 1870 C C . LYS B 1 116 ? -16.239 17.544 8.455 1.00 66.72 115 LYS B C 1
ATOM 1871 O O . LYS B 1 116 ? -15.232 17.632 7.741 1.00 64.74 115 LYS B O 1
ATOM 1873 N N . LYS B 1 117 ? -16.255 17.977 9.717 1.00 65.91 116 LYS B N 1
ATOM 1874 C CA . LYS B 1 117 ? -15.067 18.569 10.319 1.00 64.84 116 LYS B CA 1
ATOM 1875 C C . LYS B 1 117 ? -13.969 17.544 10.568 1.00 64.76 116 LYS B C 1
ATOM 1876 O O . LYS B 1 117 ? -12.792 17.917 10.619 1.00 71.71 116 LYS B O 1
ATOM 1878 N N . ILE B 1 118 ? -14.322 16.268 10.722 1.00 61.93 117 ILE B N 1
ATOM 1879 C CA . ILE B 1 118 ? -13.310 15.241 10.948 1.00 65.99 117 ILE B CA 1
ATOM 1880 C C . ILE B 1 118 ? -12.580 14.911 9.650 1.00 70.16 117 ILE B C 1
ATOM 1881 O O . ILE B 1 118 ? -11.353 14.756 9.637 1.00 68.08 117 ILE B O 1
ATOM 1886 N N . ILE B 1 119 ? -13.316 14.811 8.541 1.00 67.51 118 ILE B N 1
ATOM 1887 C CA . ILE B 1 119 ? -12.680 14.562 7.251 1.00 67.52 118 ILE B CA 1
ATOM 1888 C C . ILE B 1 119 ? -11.816 15.751 6.846 1.00 73.69 118 ILE B C 1
ATOM 1889 O O . ILE B 1 119 ? -10.706 15.580 6.325 1.00 78.02 118 ILE B O 1
ATOM 1894 N N . GLU B 1 120 ? -12.300 16.972 7.094 1.00 72.58 119 GLU B N 1
ATOM 1895 C CA . GLU B 1 120 ? -11.517 18.160 6.769 1.00 74.04 119 GLU B CA 1
ATOM 1896 C C . GLU B 1 120 ? -10.224 18.218 7.573 1.00 80.40 119 GLU B C 1
ATOM 1897 O O . GLU B 1 120 ? -9.242 18.823 7.127 1.00 81.38 119 GLU B O 1
ATOM 1899 N N . LEU B 1 121 ? -10.203 17.600 8.756 1.00 78.75 120 LEU B N 1
ATOM 1900 C CA . LEU B 1 121 ? -8.971 17.538 9.534 1.00 77.56 120 LEU B CA 1
ATOM 1901 C C . LEU B 1 121 ? -7.946 16.619 8.881 1.00 80.31 120 LEU B C 1
ATOM 1902 O O . LEU B 1 121 ? -6.739 16.863 8.991 1.00 83.39 120 LEU B O 1
ATOM 1907 N N . ALA B 1 122 ? -8.404 15.568 8.199 1.00 79.43 121 ALA B N 1
ATOM 1908 C CA . ALA B 1 122 ? -7.487 14.663 7.516 1.00 82.65 121 ALA B CA 1
ATOM 1909 C C . ALA B 1 122 ? -6.947 15.276 6.230 1.00 89.03 121 ALA B C 1
ATOM 1910 O O . ALA B 1 122 ? -5.780 15.066 5.882 1.00 93.17 121 ALA B O 1
ATOM 1912 N N . GLU B 1 123 ? -7.781 16.032 5.511 1.00 96.66 122 GLU B N 1
ATOM 1913 C CA . GLU B 1 123 ? -7.329 16.658 4.274 1.00 90.04 122 GLU B CA 1
ATOM 1914 C C . GLU B 1 123 ? -6.380 17.818 4.547 1.00 89.91 122 GLU B C 1
ATOM 1915 O O . GLU B 1 123 ? -5.530 18.133 3.706 1.00 94.12 122 GLU B O 1
ATOM 1918 N N . GLU B 1 124 ? -6.501 18.456 5.713 1.00 88.83 123 GLU B N 1
ATOM 1919 C CA . GLU B 1 124 ? -5.611 19.564 6.042 1.00 88.75 123 GLU B CA 1
ATOM 1920 C C . GLU B 1 124 ? -4.210 19.074 6.388 1.00 99.07 123 GLU B C 1
ATOM 1921 O O . GLU B 1 124 ? -3.227 19.773 6.117 1.00 99.37 123 GLU B O 1
ATOM 1925 N N . ALA B 1 125 ? -4.098 17.884 6.979 1.00 101.84 124 ALA B N 1
ATOM 1926 C CA . ALA B 1 125 ? -2.801 17.339 7.359 1.00 103.59 124 ALA B CA 1
ATOM 1927 C C . ALA B 1 125 ? -2.095 16.624 6.215 1.00 113.18 124 ALA B C 1
ATOM 1928 O O . ALA B 1 125 ? -0.904 16.318 6.341 1.00 120.07 124 ALA B O 1
ATOM 1930 N N . GLY B 1 126 ? -2.789 16.348 5.113 1.00 104.88 125 GLY B N 1
ATOM 1931 C CA . GLY B 1 126 ? -2.182 15.672 3.985 1.00 102.65 125 GLY B CA 1
ATOM 1932 C C . GLY B 1 126 ? -2.046 14.173 4.124 1.00 98.96 125 GLY B C 1
ATOM 1933 O O . GLY B 1 126 ? -1.431 13.542 3.257 1.00 94.23 125 GLY B O 1
ATOM 1934 N N . ASP B 1 127 ? -2.597 13.581 5.184 1.00 100.41 126 ASP B N 1
ATOM 1935 C CA . ASP B 1 127 ? -2.516 12.140 5.387 1.00 90.51 126 ASP B CA 1
ATOM 1936 C C . ASP B 1 127 ? -3.473 11.412 4.451 1.00 84.52 126 ASP B C 1
ATOM 1937 O O . ASP B 1 127 ? -4.640 11.196 4.792 1.00 81.83 126 ASP B O 1
ATOM 1942 N N . ARG B 1 128 ? -2.982 11.028 3.269 1.00 88.73 127 ARG B N 1
ATOM 1943 C CA . ARG B 1 128 ? -3.825 10.362 2.283 1.00 83.99 127 ARG B CA 1
ATOM 1944 C C . ARG B 1 128 ? -4.244 8.965 2.719 1.00 77.50 127 ARG B C 1
ATOM 1945 O O . ARG B 1 128 ? -5.277 8.471 2.256 1.00 79.29 127 ARG B O 1
ATOM 1947 N N . GLU B 1 129 ? -3.469 8.314 3.586 1.00 77.16 128 GLU B N 1
ATOM 1948 C CA . GLU B 1 129 ? -3.826 6.977 4.042 1.00 79.01 128 GLU B CA 1
ATOM 1949 C C . GLU B 1 129 ? -4.931 6.990 5.089 1.00 81.19 128 GLU B C 1
ATOM 1950 O O . GLU B 1 129 ? -5.555 5.949 5.323 1.00 81.44 128 GLU B O 1
ATOM 1952 N N . SER B 1 130 ? -5.187 8.135 5.720 1.00 83.61 129 SER B N 1
ATOM 1953 C CA . SER B 1 130 ? -6.209 8.236 6.754 1.00 80.46 129 SER B CA 1
ATOM 1954 C C . SER B 1 130 ? -7.539 8.763 6.240 1.00 79.98 129 SER B C 1
ATOM 1955 O O . SER B 1 130 ? -8.589 8.341 6.736 1.00 78.48 129 SER B O 1
ATOM 1958 N N . LEU B 1 131 ? -7.531 9.675 5.263 1.00 73.48 130 LEU B N 1
ATOM 1959 C CA . LEU B 1 131 ? -8.796 10.181 4.742 1.00 74.89 130 LEU B CA 1
ATOM 1960 C C . LEU B 1 131 ? -9.517 9.132 3.904 1.00 73.20 130 LEU B C 1
ATOM 1961 O O . LEU B 1 131 ? -10.748 9.167 3.801 1.00 66.18 130 LEU B O 1
ATOM 1966 N N . LYS B 1 132 ? -8.776 8.197 3.304 1.00 72.74 131 LYS B N 1
ATOM 1967 C CA . LYS B 1 132 ? -9.420 7.095 2.595 1.00 67.96 131 LYS B CA 1
ATOM 1968 C C . LYS B 1 132 ? -10.199 6.212 3.561 1.00 66.39 131 LYS B C 1
ATOM 1969 O O . LYS B 1 132 ? -11.315 5.776 3.256 1.00 60.26 131 LYS B O 1
ATOM 1975 N N . ILE B 1 133 ? -9.620 5.933 4.731 1.00 69.17 132 ILE B N 1
ATOM 1976 C CA . ILE B 1 133 ? -10.370 5.278 5.798 1.00 64.35 132 ILE B CA 1
ATOM 1977 C C . ILE B 1 133 ? -11.493 6.185 6.278 1.00 59.81 132 ILE B C 1
ATOM 1978 O O . ILE B 1 133 ? -12.617 5.734 6.536 1.00 59.82 132 ILE B O 1
ATOM 1983 N N . LEU B 1 134 ? -11.209 7.484 6.383 1.00 58.98 133 LEU B N 1
ATOM 1984 C CA . LEU B 1 134 ? -12.195 8.438 6.875 1.00 59.98 133 LEU B CA 1
ATOM 1985 C C . LEU B 1 134 ? -13.347 8.607 5.891 1.00 66.49 133 LEU B C 1
ATOM 1986 O O . LEU B 1 134 ? -14.499 8.792 6.302 1.00 61.03 133 LEU B O 1
ATOM 1991 N N . ILE B 1 135 ? -13.056 8.552 4.588 1.00 68.01 134 ILE B N 1
ATOM 1992 C CA . ILE B 1 135 ? -14.113 8.638 3.584 1.00 56.42 134 ILE B CA 1
ATOM 1993 C C . ILE B 1 135 ? -15.055 7.448 3.710 1.00 54.90 134 ILE B C 1
ATOM 1994 O O . ILE B 1 135 ? -16.282 7.595 3.669 1.00 52.25 134 ILE B O 1
ATOM 1999 N N . LEU B 1 136 ? -14.490 6.247 3.873 1.00 54.41 135 LEU B N 1
ATOM 2000 C CA . LEU B 1 136 ? -15.315 5.061 4.073 1.00 52.57 135 LEU B CA 1
ATOM 2001 C C . LEU B 1 136 ? -16.190 5.203 5.311 1.00 57.88 135 LEU B C 1
ATOM 2002 O O . LEU B 1 136 ? -17.338 4.742 5.326 1.00 52.58 135 LEU B O 1
ATOM 2007 N N . LEU B 1 137 ? -15.667 5.848 6.358 1.00 55.48 136 LEU B N 1
ATOM 2008 C CA . LEU B 1 137 ? -16.484 6.145 7.529 1.00 54.84 136 LEU B CA 1
ATOM 2009 C C . LEU B 1 137 ? -17.644 7.066 7.179 1.00 52.44 136 LEU B C 1
ATOM 2010 O O . LEU B 1 137 ? -18.726 6.953 7.766 1.00 54.29 136 LEU B O 1
ATOM 2013 N N . GLY B 1 138 ? -17.442 7.978 6.226 1.00 53.41 137 GLY B N 1
ATOM 2014 C CA . GLY B 1 138 ? -18.508 8.883 5.836 1.00 53.30 137 GLY B CA 1
ATOM 2015 C C . GLY B 1 138 ? -19.611 8.211 5.043 1.00 62.58 137 GLY B C 1
ATOM 2016 O O . GLY B 1 138 ? -20.777 8.602 5.148 1.00 65.20 137 GLY B O 1
ATOM 2017 N N . ILE B 1 139 ? -19.267 7.201 4.240 1.00 58.54 138 ILE B N 1
ATOM 2018 C CA . ILE B 1 139 ? -20.283 6.504 3.456 1.00 60.21 138 ILE B CA 1
ATOM 2019 C C . ILE B 1 139 ? -21.225 5.729 4.369 1.00 61.55 138 ILE B C 1
ATOM 2020 O O . ILE B 1 139 ? -22.452 5.821 4.243 1.00 67.06 138 ILE B O 1
ATOM 2025 N N . PHE B 1 140 ? -20.667 4.955 5.304 1.00 61.58 139 PHE B N 1
ATOM 2026 C CA . PHE B 1 140 ? -21.502 4.213 6.243 1.00 61.23 139 PHE B CA 1
ATOM 2027 C C . PHE B 1 140 ? -22.368 5.147 7.078 1.00 67.71 139 PHE B C 1
ATOM 2028 O O . PHE B 1 140 ? -23.503 4.800 7.425 1.00 71.16 139 PHE B O 1
ATOM 2036 N N . ILE B 1 141 ? -21.854 6.335 7.405 1.00 67.61 140 ILE B N 1
ATOM 2037 C CA . ILE B 1 141 ? -22.652 7.320 8.130 1.00 71.80 140 ILE B CA 1
ATOM 2038 C C . ILE B 1 141 ? -23.828 7.774 7.276 1.00 71.44 140 ILE B C 1
ATOM 2039 O O . ILE B 1 141 ? -24.973 7.833 7.740 1.00 70.40 140 ILE B O 1
ATOM 2044 N N . ALA B 1 142 ? -23.565 8.091 6.007 1.00 81.18 141 ALA B N 1
ATOM 2045 C CA . ALA B 1 142 ? -24.615 8.598 5.133 1.00 86.03 141 ALA B CA 1
ATOM 2046 C C . ALA B 1 142 ? -25.535 7.496 4.623 1.00 92.84 141 ALA B C 1
ATOM 2047 O O . ALA B 1 142 ? -26.704 7.764 4.325 1.00 96.38 141 ALA B O 1
ATOM 2049 N N . ARG B 1 143 ? -25.040 6.261 4.515 1.00 80.78 142 ARG B N 1
ATOM 2050 C CA . ARG B 1 143 ? -25.863 5.188 3.966 1.00 79.23 142 ARG B CA 1
ATOM 2051 C C . ARG B 1 143 ? -26.728 4.541 5.041 1.00 81.44 142 ARG B C 1
ATOM 2052 O O . ARG B 1 143 ? -27.940 4.380 4.858 1.00 83.94 142 ARG B O 1
ATOM 2054 N N . ASP B 1 144 ? -26.125 4.163 6.169 1.00 80.56 143 ASP B N 1
ATOM 2055 C CA . ASP B 1 144 ? -26.860 3.449 7.205 1.00 81.77 143 ASP B CA 1
ATOM 2056 C C . ASP B 1 144 ? -27.785 4.354 8.009 1.00 77.23 143 ASP B C 1
ATOM 2057 O O . ASP B 1 144 ? -28.771 3.863 8.569 1.00 84.22 143 ASP B O 1
ATOM 2062 N N . ALA B 1 145 ? -27.497 5.653 8.082 1.00 80.47 144 ALA B N 1
ATOM 2063 C CA . ALA B 1 145 ? -28.355 6.589 8.797 1.00 81.52 144 ALA B CA 1
ATOM 2064 C C . ALA B 1 145 ? -29.327 7.326 7.888 1.00 87.65 144 ALA B C 1
ATOM 2065 O O . ALA B 1 145 ? -30.213 8.024 8.395 1.00 86.53 144 ALA B O 1
ATOM 2067 N N . GLY B 1 146 ? -29.187 7.193 6.572 1.00 87.23 145 GLY B N 1
ATOM 2068 C CA . GLY B 1 146 ? -30.058 7.889 5.648 1.00 97.57 145 GLY B CA 1
ATOM 2069 C C . GLY B 1 146 ? -29.916 9.394 5.729 1.00 102.08 145 GLY B C 1
ATOM 2070 O O . GLY B 1 146 ? -30.875 10.100 6.052 1.00 105.73 145 GLY B O 1
ATOM 2071 N N . SER B 1 147 ? -28.718 9.896 5.445 1.00 101.93 146 SER B N 1
ATOM 2072 C CA . SER B 1 147 ? -28.429 11.324 5.477 1.00 106.80 146 SER B CA 1
ATOM 2073 C C . SER B 1 147 ? -28.291 11.827 4.046 1.00 110.37 146 SER B C 1
ATOM 2074 O O . SER B 1 147 ? -27.415 11.368 3.305 1.00 110.04 146 SER B O 1
ATOM 2076 N N . GLU B 1 148 ? -29.158 12.766 3.661 1.00 127.34 147 GLU B N 1
ATOM 2077 C CA . GLU B 1 148 ? -29.127 13.295 2.301 1.00 128.92 147 GLU B CA 1
ATOM 2078 C C . GLU B 1 148 ? -28.012 14.319 2.121 1.00 127.96 147 GLU B C 1
ATOM 2079 O O . GLU B 1 148 ? -27.319 14.310 1.097 1.00 127.28 147 GLU B O 1
ATOM 2081 N N . GLU B 1 149 ? -27.827 15.209 3.098 1.00 115.25 148 GLU B N 1
ATOM 2082 C CA . GLU B 1 149 ? -26.776 16.214 2.999 1.00 107.21 148 GLU B CA 1
ATOM 2083 C C . GLU B 1 149 ? -25.386 15.616 3.166 1.00 103.50 148 GLU B C 1
ATOM 2084 O O . GLU B 1 149 ? -24.409 16.211 2.699 1.00 94.60 148 GLU B O 1
ATOM 2086 N N . VAL B 1 150 ? -25.277 14.463 3.820 1.00 113.94 149 VAL B N 1
ATOM 2087 C CA . VAL B 1 150 ? -23.983 13.810 3.973 1.00 110.78 149 VAL B CA 1
ATOM 2088 C C . VAL B 1 150 ? -23.633 12.953 2.759 1.00 105.26 149 VAL B C 1
ATOM 2089 O O . VAL B 1 150 ? -22.452 12.816 2.425 1.00 101.65 149 VAL B O 1
ATOM 2091 N N . LYS B 1 151 ? -24.634 12.370 2.093 1.00 100.10 150 LYS B N 1
ATOM 2092 C CA . LYS B 1 151 ? -24.365 11.573 0.899 1.00 93.11 150 LYS B CA 1
ATOM 2093 C C . LYS B 1 151 ? -23.702 12.412 -0.185 1.00 89.40 150 LYS B C 1
ATOM 2094 O O . LYS B 1 151 ? -22.793 11.940 -0.878 1.00 82.99 150 LYS B O 1
ATOM 2097 N N . ALA B 1 152 ? -24.141 13.662 -0.346 1.00 89.95 151 ALA B N 1
ATOM 2098 C CA . ALA B 1 152 ? -23.533 14.539 -1.337 1.00 88.63 151 ALA B CA 1
ATOM 2099 C C . ALA B 1 152 ? -22.170 15.053 -0.895 1.00 85.64 151 ALA B C 1
ATOM 2100 O O . ALA B 1 152 ? -21.371 15.461 -1.743 1.00 86.93 151 ALA B O 1
ATOM 2102 N N . PHE B 1 153 ? -21.885 15.037 0.409 1.00 87.52 152 PHE B N 1
ATOM 2103 C CA . PHE B 1 153 ? -20.599 15.520 0.898 1.00 84.05 152 PHE B CA 1
ATOM 2104 C C . PHE B 1 153 ? -19.497 14.489 0.675 1.00 84.40 152 PHE B C 1
ATOM 2105 O O . PHE B 1 153 ? -18.418 14.823 0.174 1.00 85.17 152 PHE B O 1
ATOM 2113 N N . VAL B 1 154 ? -19.751 13.231 1.045 1.00 84.23 153 VAL B N 1
ATOM 2114 C CA . VAL B 1 154 ? -18.751 12.188 0.837 1.00 81.49 153 VAL B CA 1
ATOM 2115 C C . VAL B 1 154 ? -18.579 11.892 -0.646 1.00 82.63 153 VAL B C 1
ATOM 2116 O O . VAL B 1 154 ? -17.494 11.491 -1.084 1.00 84.93 153 VAL B O 1
ATOM 2120 N N . ALA B 1 155 ? -19.632 12.081 -1.443 1.00 90.29 154 ALA B N 1
ATOM 2121 C CA . ALA B 1 155 ? -19.508 11.879 -2.883 1.00 87.31 154 ALA B CA 1
ATOM 2122 C C . ALA B 1 155 ? -18.639 12.957 -3.516 1.00 99.14 154 ALA B C 1
ATOM 2123 O O . ALA B 1 155 ? -17.795 12.659 -4.369 1.00 97.18 154 ALA B O 1
ATOM 2125 N N . GLU B 1 156 ? -18.830 14.215 -3.110 1.00 117.32 155 GLU B N 1
ATOM 2126 C CA . GLU B 1 156 ? -18.012 15.298 -3.644 1.00 117.92 155 GLU B CA 1
ATOM 2127 C C . GLU B 1 156 ? -16.551 15.146 -3.246 1.00 117.68 155 GLU B C 1
ATOM 2128 O O . GLU B 1 156 ? -15.658 15.491 -4.028 1.00 117.42 155 GLU B O 1
ATOM 2130 N N . GLN B 1 157 ? -16.288 14.638 -2.042 1.00 94.67 156 GLN B N 1
ATOM 2131 C CA . GLN B 1 157 ? -14.914 14.383 -1.629 1.00 99.50 156 GLN B CA 1
ATOM 2132 C C . GLN B 1 157 ? -14.342 13.144 -2.305 1.00 97.79 156 GLN B C 1
ATOM 2133 O O . GLN B 1 157 ? -13.121 13.040 -2.466 1.00 96.12 156 GLN B O 1
ATOM 2135 N N . LEU B 1 158 ? -15.200 12.201 -2.704 1.00 94.97 157 LEU B N 1
ATOM 2136 C CA . LEU B 1 158 ? -14.720 11.013 -3.401 1.00 89.36 157 LEU B CA 1
ATOM 2137 C C . LEU B 1 158 ? -14.281 11.339 -4.822 1.00 95.04 157 LEU B C 1
ATOM 2138 O O . LEU B 1 158 ? -13.329 10.734 -5.328 1.00 93.05 157 LEU B O 1
ATOM 2143 N N . GLU B 1 159 ? -14.957 12.285 -5.478 1.00 113.65 158 GLU B N 1
ATOM 2144 C CA . GLU B 1 159 ? -14.567 12.665 -6.831 1.00 111.96 158 GLU B CA 1
ATOM 2145 C C . GLU B 1 159 ? -13.231 13.396 -6.845 1.00 108.95 158 GLU B C 1
ATOM 2146 O O . GLU B 1 159 ? -12.489 13.307 -7.829 1.00 108.62 158 GLU B O 1
ATOM 2148 N N . ARG B 1 160 ? -12.908 14.117 -5.771 1.00 96.91 159 ARG B N 1
ATOM 2149 C CA . ARG B 1 160 ? -11.633 14.814 -5.677 1.00 95.93 159 ARG B CA 1
ATOM 2150 C C . ARG B 1 160 ? -10.471 13.886 -5.351 1.00 91.36 159 ARG B C 1
ATOM 2151 O O . ARG B 1 160 ? -9.322 14.342 -5.338 1.00 91.50 159 ARG B O 1
ATOM 2156 N N . LEU B 1 161 ? -10.735 12.610 -5.088 1.00 89.44 160 LEU B N 1
ATOM 2157 C CA . LEU B 1 161 ? -9.679 11.654 -4.783 1.00 86.51 160 LEU B CA 1
ATOM 2158 C C . LEU B 1 161 ? -8.969 11.200 -6.054 1.00 89.17 160 LEU B C 1
ATOM 2159 O O . LEU B 1 161 ? -7.768 11.414 -6.217 1.00 88.40 160 LEU B O 1
#

Secondary structure (DSSP, 8-state):
-HHHHHHHHHHHHHHHT-HHHHHHHHHHHHHHHHHHHHHT-HHHHHHHHHHHHHHHHHH--HHHHHHHHHHHHHHHHHHHHTT-HHHHHHHHHHHHHHHHHH--HHHHHHHHHHHHHHHHHHHHHT-HHHHHHHHHHHHHHHHHTT-HHHHHHHHHHHHH-/-HHHHHHHHHHHHHHT-HHHHHHHHHHHHHHHHHHHHHT-HHHHHHHHHHHHHHHHHHT-SHHHHHHHHHHHHHHHHHHHTT-HHHHHHHHHHHHHHHHHH--HHHHHHHHHHHHHHHHHHHHHT-HHHHHHHHHHHHHHHHHTT-HHHHHHHHHHHHT-

Solvent-accessible surface area: 13618 Å² total

B-factor: mean 69.16, std 18.07, range [32.3, 151.71]

Radius of gyration: 19.68 Å; Cα contacts (8 Å, |Δi|>4): 337; chains: 2; bounding box: 40×48×49 Å

Foldseek 3Di:
DLLVVLVVLLVVCVPVVPPVSLVVSLVSLLVVLVVVLVVLPLVSNLVSLVSLVVSCVPVVPLPSLVSSLVSLLSSLVSCLVVLPLVSNLSSLVVNVVSCVVNVDPVSLVSCLVCLLSSLVSCVVVVPVVSNVSSLVSLVVSVVVDVRPPSVVVSVVVVVVD/DVVVLVVQLVVCVVVVPLVSLVVSLVVLLVVLVVCLVVLVLVVNLVSLVSQVVSCVVNVDPPSPVSSLVSLLVNLVSCLVVLVLVRNLSSLVVLVVCCVVVVPLVSLVSSQVVLLSSLVSCVVVVPPVRSVVSLVSLCCSCPVNVPPVSVVVSVVVVVVD

Nearest PDB structures (foldseek):
  9dze-assembly1_S  TM=8.607E-01  e=3.296E-04  synthetic construct
  9dze-assembly1_B  TM=7.675E-01  e=1.746E-04  synthetic construct
  6e9r-assembly1_B  TM=5.459E-01  e=1.182E-04  synthetic construct
  9dze-assembly1_h  TM=6.812E-01  e=5.115E-04  synthetic construct
  9dze-assembly1_c  TM=7.499E-01  e=2.692E-03  syntheti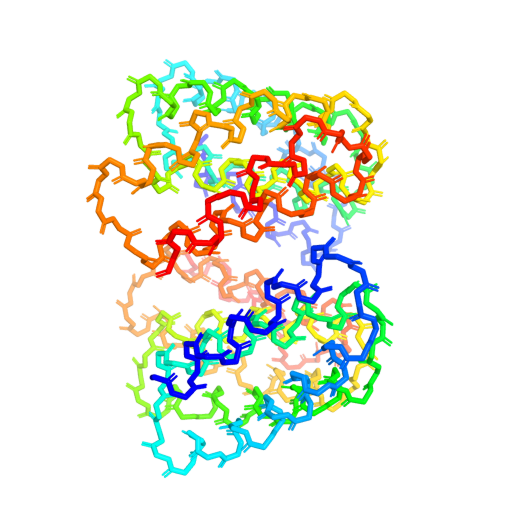c construct

Sequence (321 aa):
SMLEEIERLVLSGLLTGDKELLKKASELLKEEMEKLLEEGDLDALKKALQLAVNVADHNGDKELLAHAAEVIKRALDLALEAKDLQSAKYLASLALWIAKRAGDKELYAYLEEKIKKIIELAEEAGDRESLKILILLGIFIARDAGSEEVKAFVAEQLERLMLEEIERLVLSGLLTGDKELLKKASELLKEEMEKLLEEGDLDALKKALQLAVNVADHNGDKELLAHAAEVIKRALDLALEAKDLQSAKYLASLALWIAKRAGDKELYAYLEEKIKKIIELAEEAGDRESLKILILLGIFIARDAGSEEVKAFVAEQLERL